Protein AF-A0A843GGE6-F1 (afdb_monomer_lite)

Structure (mmCIF, N/CA/C/O backbone):
data_AF-A0A843GGE6-F1
#
_entry.id   AF-A0A843GGE6-F1
#
loop_
_atom_site.group_PDB
_atom_site.id
_atom_site.type_symbol
_atom_site.label_atom_id
_atom_site.label_alt_id
_atom_site.label_comp_id
_atom_site.label_asym_id
_atom_site.label_entity_id
_atom_site.label_seq_id
_atom_site.pdbx_PDB_ins_code
_atom_site.Cartn_x
_atom_site.Cartn_y
_atom_site.Cartn_z
_atom_site.occupancy
_atom_site.B_iso_or_equiv
_atom_site.auth_seq_id
_atom_site.auth_comp_id
_atom_site.auth_asym_id
_atom_site.auth_atom_id
_atom_site.pdbx_PDB_model_num
ATOM 1 N N . MET A 1 1 ? 14.280 5.641 -28.947 1.00 47.81 1 MET A N 1
ATOM 2 C CA . MET A 1 1 ? 12.808 5.535 -28.823 1.00 47.81 1 MET A CA 1
ATOM 3 C C . MET A 1 1 ? 12.452 4.952 -27.448 1.00 47.81 1 MET A C 1
ATOM 5 O O . MET A 1 1 ? 11.664 4.029 -27.362 1.00 47.81 1 MET A O 1
ATOM 9 N N . PHE A 1 2 ? 13.063 5.492 -26.381 1.00 49.03 2 PHE A N 1
ATOM 10 C CA . PHE A 1 2 ? 13.071 4.935 -25.012 1.00 49.03 2 PHE A CA 1
ATOM 11 C C . PHE A 1 2 ? 12.458 5.897 -23.978 1.00 49.03 2 PHE A C 1
ATOM 13 O O . PHE A 1 2 ? 12.142 5.499 -22.859 1.00 49.03 2 PHE A O 1
ATOM 20 N N . ASP A 1 3 ? 12.319 7.179 -24.330 1.00 58.31 3 ASP A N 1
ATOM 21 C CA . ASP A 1 3 ? 11.992 8.230 -23.362 1.00 58.31 3 ASP A CA 1
ATOM 22 C C . ASP A 1 3 ? 10.577 8.099 -22.794 1.00 58.31 3 ASP A C 1
ATOM 24 O O . ASP A 1 3 ? 10.323 8.563 -21.690 1.00 58.31 3 ASP A O 1
ATOM 28 N N . SER A 1 4 ? 9.668 7.412 -23.492 1.00 60.47 4 SER A N 1
ATOM 29 C CA . SER A 1 4 ? 8.288 7.223 -23.032 1.00 60.47 4 SER A CA 1
ATOM 30 C C . SER A 1 4 ? 8.133 6.195 -21.908 1.00 60.47 4 SER A C 1
ATOM 32 O O . SER A 1 4 ? 7.114 6.216 -21.227 1.00 60.47 4 SER A O 1
ATOM 34 N N . GLN A 1 5 ? 9.104 5.294 -21.717 1.00 79.81 5 GLN A N 1
ATOM 35 C CA . GLN A 1 5 ? 9.066 4.265 -20.666 1.00 79.81 5 GLN A CA 1
ATOM 36 C C . GLN A 1 5 ? 9.961 4.614 -19.471 1.00 79.81 5 GLN A C 1
ATOM 38 O O . GLN A 1 5 ? 9.894 3.953 -18.439 1.00 79.81 5 GLN A O 1
ATOM 43 N N . LYS A 1 6 ? 10.796 5.653 -19.569 1.00 86.38 6 LYS A N 1
ATOM 44 C CA . LYS A 1 6 ? 11.603 6.124 -18.439 1.00 86.38 6 LYS A CA 1
ATOM 45 C C . LYS A 1 6 ? 10.739 6.928 -17.476 1.00 86.38 6 LYS A C 1
ATOM 47 O O . LYS A 1 6 ? 10.035 7.851 -17.876 1.00 86.38 6 LYS A O 1
ATOM 52 N N . LEU A 1 7 ? 10.834 6.603 -16.193 1.00 87.69 7 LEU A N 1
ATOM 53 C CA . LEU A 1 7 ? 10.123 7.288 -15.127 1.00 87.69 7 LEU A CA 1
ATOM 54 C C . LEU A 1 7 ? 11.108 7.670 -14.020 1.00 87.69 7 LEU A C 1
ATOM 56 O O . LEU A 1 7 ? 11.830 6.823 -13.499 1.00 87.69 7 LEU A O 1
ATOM 60 N N . ALA A 1 8 ? 11.124 8.950 -13.647 1.00 88.75 8 ALA A N 1
ATOM 61 C CA . ALA A 1 8 ? 11.887 9.415 -12.492 1.00 88.75 8 ALA A CA 1
ATOM 62 C C . ALA A 1 8 ? 11.359 8.773 -11.197 1.00 88.75 8 ALA A C 1
ATOM 64 O O . ALA A 1 8 ? 10.152 8.546 -11.054 1.00 88.75 8 ALA A O 1
ATOM 65 N N . PHE A 1 9 ? 12.249 8.505 -10.240 1.00 88.56 9 PHE A N 1
ATOM 66 C CA . PHE A 1 9 ? 11.878 7.865 -8.978 1.00 88.56 9 PHE A CA 1
ATOM 67 C C . PHE A 1 9 ? 10.841 8.683 -8.194 1.00 88.56 9 PHE A C 1
ATOM 69 O O . PHE A 1 9 ? 9.881 8.129 -7.663 1.00 88.56 9 PHE A O 1
ATOM 76 N N . GLU A 1 10 ? 10.968 10.008 -8.191 1.00 87.50 10 GLU A N 1
ATOM 77 C CA . GLU A 1 10 ? 10.040 10.928 -7.528 1.00 87.50 10 GLU A CA 1
ATOM 78 C C . GLU A 1 10 ? 8.626 10.794 -8.107 1.00 87.50 10 GLU A C 1
ATOM 80 O O . GLU A 1 10 ? 7.645 10.734 -7.365 1.00 87.50 10 GLU A O 1
ATOM 85 N N . ASN A 1 11 ? 8.520 10.655 -9.432 1.00 85.38 11 ASN A N 1
ATOM 86 C CA . ASN A 1 11 ? 7.241 10.453 -10.108 1.00 85.38 11 ASN A CA 1
ATOM 87 C C . ASN A 1 11 ? 6.627 9.092 -9.758 1.00 85.38 11 ASN A C 1
ATOM 89 O O . ASN A 1 11 ? 5.410 8.988 -9.616 1.00 85.38 11 ASN A O 1
ATOM 93 N N . PHE A 1 12 ? 7.447 8.053 -9.571 1.00 90.62 12 PHE A N 1
ATOM 94 C CA . PHE A 1 12 ? 6.974 6.762 -9.066 1.00 90.62 12 PHE A CA 1
ATOM 95 C C . PHE A 1 12 ? 6.440 6.868 -7.627 1.00 90.62 12 PHE A C 1
ATOM 97 O O . PHE A 1 12 ? 5.390 6.300 -7.311 1.00 90.62 12 PHE A O 1
ATOM 104 N N . VAL A 1 13 ? 7.139 7.592 -6.748 1.00 85.38 13 VAL A N 1
ATOM 105 C CA . VAL A 1 13 ? 6.736 7.751 -5.343 1.00 85.38 13 VAL A CA 1
ATOM 106 C C . VAL A 1 13 ? 5.418 8.515 -5.239 1.00 85.38 13 VAL A C 1
ATOM 108 O O . VAL A 1 13 ? 4.490 8.021 -4.596 1.00 85.38 13 VAL A O 1
ATOM 111 N N . LEU A 1 14 ? 5.327 9.669 -5.905 1.00 81.62 14 LEU A N 1
ATOM 112 C CA . LEU A 1 14 ? 4.182 10.583 -5.841 1.00 81.62 14 LEU A CA 1
ATOM 113 C C . LEU A 1 14 ? 2.977 10.115 -6.673 1.00 81.62 14 LEU A C 1
ATOM 115 O O . LEU A 1 14 ? 1.856 10.575 -6.457 1.00 81.62 14 LEU A O 1
ATOM 119 N N . GLY A 1 15 ? 3.204 9.224 -7.638 1.00 81.50 15 GLY A N 1
ATOM 120 C CA . GLY A 1 15 ? 2.210 8.797 -8.611 1.00 81.50 15 GLY A CA 1
ATOM 121 C C . GLY A 1 15 ? 1.351 7.610 -8.179 1.00 81.50 15 GLY A C 1
ATOM 122 O O . GLY A 1 15 ? 1.706 6.798 -7.318 1.00 81.50 15 GLY A O 1
ATOM 123 N N . TYR A 1 16 ? 0.212 7.484 -8.861 1.00 80.50 16 TYR A N 1
ATOM 124 C CA . TYR A 1 16 ? -0.580 6.261 -8.882 1.00 80.50 16 TYR A CA 1
ATOM 125 C C . TYR A 1 16 ? 0.190 5.152 -9.606 1.00 80.50 16 TYR A C 1
ATOM 127 O O . TYR A 1 16 ? 0.608 5.316 -10.752 1.00 80.50 16 TYR A O 1
ATOM 135 N N . LYS A 1 17 ? 0.378 4.023 -8.920 1.00 89.50 17 LYS A N 1
ATOM 136 C CA . LYS A 1 17 ? 1.169 2.890 -9.402 1.00 89.50 17 LYS A CA 1
ATOM 137 C C . LYS A 1 17 ? 0.258 1.878 -10.088 1.00 89.50 17 LYS A C 1
ATOM 139 O O . LYS A 1 17 ? -0.603 1.265 -9.448 1.00 89.50 17 LYS A O 1
ATOM 144 N N . HIS A 1 18 ? 0.439 1.711 -11.392 1.00 90.50 18 HIS A N 1
ATOM 145 C CA . HIS A 1 18 ? -0.348 0.807 -12.226 1.00 90.50 18 HIS A CA 1
ATOM 146 C C . HIS A 1 18 ? 0.451 0.450 -13.478 1.00 90.50 18 HIS A C 1
ATOM 148 O O . HIS A 1 18 ? 0.677 1.302 -14.331 1.00 90.50 18 HIS A O 1
ATOM 154 N N . GLY A 1 19 ? 0.909 -0.796 -13.554 1.00 93.62 19 GLY A N 1
ATOM 155 C CA . GLY A 1 19 ? 1.863 -1.250 -14.561 1.00 93.62 19 GLY A CA 1
ATOM 156 C C . GLY A 1 19 ? 2.985 -2.087 -13.956 1.00 93.62 19 GLY A C 1
ATOM 157 O O . GLY A 1 19 ? 2.951 -2.466 -12.784 1.00 93.62 19 GLY A O 1
ATOM 158 N N . VAL A 1 20 ? 3.993 -2.378 -14.764 1.00 94.81 20 VAL A N 1
ATOM 159 C CA . VAL A 1 20 ? 5.217 -3.081 -14.392 1.00 94.81 20 VAL A CA 1
ATOM 160 C C . VAL A 1 20 ? 6.350 -2.070 -14.303 1.00 94.81 20 VAL A C 1
ATOM 162 O O . VAL A 1 20 ? 6.579 -1.300 -15.229 1.00 94.81 20 VAL A O 1
ATOM 165 N N . TYR A 1 21 ? 7.068 -2.084 -13.188 1.00 94.75 21 TYR A N 1
ATOM 166 C CA . TYR A 1 21 ? 8.157 -1.161 -12.897 1.00 94.75 21 TYR A CA 1
ATOM 167 C C . TYR A 1 21 ? 9.447 -1.952 -12.739 1.00 94.75 21 TYR A C 1
ATOM 169 O O . TYR A 1 21 ? 9.549 -2.817 -11.869 1.00 94.75 21 TYR A O 1
ATOM 177 N N . VAL A 1 22 ? 10.430 -1.652 -13.576 1.00 94.81 22 VAL A N 1
ATOM 178 C CA . VAL A 1 22 ? 11.781 -2.197 -13.505 1.00 94.81 22 VAL A CA 1
ATOM 179 C C . VAL A 1 22 ? 12.667 -1.158 -12.837 1.00 94.81 22 VAL A C 1
ATOM 181 O O . VAL A 1 22 ? 13.040 -0.158 -13.452 1.00 94.81 22 VAL A O 1
ATOM 184 N N . PHE A 1 23 ? 13.004 -1.387 -11.571 1.00 94.62 23 PHE A N 1
ATOM 185 C CA . PHE A 1 23 ? 13.945 -0.540 -10.858 1.00 94.62 23 PHE A CA 1
ATOM 186 C C . PHE A 1 23 ? 15.367 -0.994 -11.133 1.00 94.62 23 PHE A C 1
ATOM 188 O O . PHE A 1 23 ? 15.710 -2.178 -11.055 1.00 94.62 23 PHE A O 1
ATOM 195 N N . THR A 1 24 ? 16.212 -0.017 -11.417 1.00 92.50 24 THR A N 1
ATOM 196 C CA . THR A 1 24 ? 17.629 -0.207 -11.707 1.00 92.50 24 THR A CA 1
ATOM 197 C C . THR A 1 24 ? 18.450 0.766 -10.889 1.00 92.50 24 THR A C 1
ATOM 199 O O . THR A 1 24 ? 17.961 1.835 -10.537 1.00 92.50 24 THR A O 1
ATOM 202 N N . LYS A 1 25 ? 19.691 0.393 -10.589 1.00 88.56 25 LYS A N 1
ATOM 203 C CA . LYS A 1 25 ? 20.639 1.246 -9.875 1.00 88.56 25 LYS A CA 1
ATOM 204 C C . LYS A 1 25 ? 21.739 1.705 -10.827 1.00 88.56 25 LYS A C 1
ATOM 206 O O . LYS A 1 25 ? 22.137 0.936 -11.702 1.00 88.56 25 LYS A O 1
ATOM 211 N N . ASP A 1 26 ? 22.241 2.917 -10.630 1.00 80.62 26 ASP A N 1
ATOM 212 C CA . ASP A 1 26 ? 23.435 3.384 -11.335 1.00 80.62 26 ASP A CA 1
ATOM 213 C C . ASP A 1 26 ? 24.675 2.525 -10.999 1.00 80.62 26 ASP A C 1
ATOM 215 O O . ASP A 1 26 ? 24.807 1.989 -9.892 1.00 80.62 26 ASP A O 1
ATOM 219 N N . GLY A 1 27 ? 25.558 2.330 -11.980 1.00 78.88 27 GLY A N 1
ATOM 220 C CA . GLY A 1 27 ? 26.759 1.490 -11.869 1.00 78.88 27 GLY A CA 1
ATOM 221 C C . GLY A 1 27 ? 26.505 -0.022 -11.727 1.00 78.88 27 GLY A C 1
ATOM 222 O O . GLY A 1 27 ? 27.435 -0.789 -11.468 1.00 78.88 27 GLY A O 1
ATOM 223 N N . CYS A 1 28 ? 25.261 -0.483 -11.878 1.00 86.38 28 CYS A N 1
ATOM 224 C CA . CYS A 1 28 ? 24.893 -1.897 -11.829 1.00 86.38 28 CYS A CA 1
ATOM 225 C C . CYS A 1 28 ? 24.945 -2.520 -13.231 1.00 86.38 28 CYS A C 1
ATOM 227 O O . CYS A 1 28 ? 24.003 -2.391 -14.012 1.00 86.38 28 CYS A O 1
ATOM 229 N N . ARG A 1 29 ? 26.007 -3.279 -13.530 1.00 87.94 29 ARG A N 1
ATOM 230 C CA . ARG A 1 29 ? 26.165 -3.950 -14.835 1.00 87.94 29 ARG A CA 1
ATOM 231 C C . ARG A 1 29 ? 24.998 -4.882 -15.179 1.00 87.94 29 ARG A C 1
ATOM 233 O O . ARG A 1 29 ? 24.471 -4.818 -16.279 1.00 87.94 29 ARG A O 1
ATOM 240 N N . ALA A 1 30 ? 24.525 -5.669 -14.209 1.00 87.44 30 ALA A N 1
ATOM 241 C CA . ALA A 1 30 ? 23.354 -6.528 -14.399 1.00 87.44 30 ALA A CA 1
ATOM 242 C C . ALA A 1 30 ? 22.085 -5.730 -14.752 1.00 87.44 30 ALA A C 1
ATOM 244 O O . ALA A 1 30 ? 21.220 -6.222 -15.464 1.00 87.44 30 ALA A O 1
ATOM 245 N N . CYS A 1 31 ? 21.967 -4.492 -14.272 1.00 90.25 31 CYS A N 1
ATOM 246 C CA . CYS A 1 31 ? 20.836 -3.621 -14.560 1.00 90.25 31 CYS A CA 1
ATOM 247 C C . CYS A 1 31 ? 20.920 -3.026 -15.973 1.00 90.25 31 CYS A C 1
ATOM 249 O O . CYS A 1 31 ? 19.891 -2.863 -16.626 1.00 90.25 31 CYS A O 1
ATOM 251 N N . GLU A 1 32 ? 22.128 -2.706 -16.444 1.00 88.62 32 GLU A N 1
ATOM 252 C CA . GLU A 1 32 ? 22.371 -2.280 -17.828 1.00 88.62 32 GLU A CA 1
ATOM 253 C C . GLU A 1 32 ? 22.089 -3.406 -18.822 1.00 88.62 32 GLU A C 1
ATOM 255 O O . GLU A 1 32 ? 21.415 -3.180 -19.827 1.00 88.62 32 GLU A O 1
ATOM 260 N N . ASP A 1 33 ? 22.580 -4.611 -18.525 1.00 88.06 33 ASP A N 1
ATOM 261 C CA . ASP A 1 33 ? 22.351 -5.798 -19.348 1.00 88.06 33 ASP A CA 1
ATOM 262 C C . ASP A 1 33 ? 20.851 -6.115 -19.401 1.00 88.06 33 ASP A C 1
ATOM 264 O O . ASP A 1 33 ? 20.291 -6.246 -20.489 1.00 88.06 33 ASP A O 1
ATOM 268 N N . TYR A 1 34 ? 20.170 -6.084 -18.249 1.00 89.31 34 TYR A N 1
ATOM 269 C CA . TYR A 1 34 ? 18.727 -6.296 -18.192 1.00 89.31 34 TYR A CA 1
ATOM 270 C C . TYR A 1 34 ? 17.959 -5.291 -19.050 1.00 89.31 34 TYR A C 1
ATOM 272 O O . TYR A 1 34 ? 17.146 -5.696 -19.870 1.00 89.31 34 TYR A O 1
ATOM 280 N N . LYS A 1 35 ? 18.240 -3.983 -18.919 1.00 86.38 35 LYS A N 1
ATOM 281 C CA . LYS A 1 35 ? 17.583 -2.933 -19.721 1.00 86.38 35 LYS A CA 1
ATOM 282 C C . LYS A 1 35 ? 17.692 -3.196 -21.223 1.00 86.38 35 LYS A C 1
ATOM 284 O O . LYS A 1 35 ? 16.705 -3.009 -21.926 1.00 86.38 35 LYS A O 1
ATOM 289 N N . LYS A 1 36 ? 18.864 -3.627 -21.701 1.00 85.81 36 LYS A N 1
ATOM 290 C CA . LYS A 1 36 ? 19.093 -3.952 -23.119 1.00 85.81 36 LYS A CA 1
ATOM 291 C C . LYS A 1 36 ? 18.305 -5.181 -23.558 1.00 85.81 36 LYS A C 1
ATOM 293 O O . LYS A 1 36 ? 17.736 -5.181 -24.644 1.00 85.81 36 LYS A O 1
ATOM 298 N N . GLU A 1 37 ? 18.248 -6.214 -22.720 1.00 85.50 37 GLU A N 1
ATOM 299 C CA . GLU A 1 37 ? 17.517 -7.450 -23.027 1.00 85.50 37 GLU A CA 1
ATOM 300 C C . GLU A 1 37 ? 16.018 -7.220 -23.229 1.00 85.50 37 GLU A C 1
ATOM 302 O O . GLU A 1 37 ? 15.379 -7.975 -23.958 1.00 85.50 37 GLU A O 1
ATOM 307 N N . ILE A 1 38 ? 15.457 -6.187 -22.599 1.00 85.38 38 ILE A N 1
ATOM 308 C CA . ILE A 1 38 ? 14.005 -5.968 -22.536 1.00 85.38 38 ILE A CA 1
ATOM 309 C C . ILE A 1 38 ? 13.581 -4.669 -23.235 1.00 85.38 38 ILE A C 1
ATOM 311 O O . ILE A 1 38 ? 12.402 -4.323 -23.245 1.00 85.38 38 ILE A O 1
ATOM 315 N N . GLU A 1 39 ? 14.534 -3.974 -23.863 1.00 79.00 39 GLU A N 1
ATOM 316 C CA . GLU A 1 39 ? 14.346 -2.729 -24.622 1.00 79.00 39 GLU A CA 1
ATOM 317 C C . GLU A 1 39 ? 13.326 -2.877 -25.759 1.00 79.00 39 GLU A C 1
ATOM 319 O O . GLU A 1 39 ? 12.610 -1.936 -26.094 1.00 79.00 39 GLU A O 1
ATOM 324 N N . TRP A 1 40 ? 13.230 -4.067 -26.351 1.00 80.44 40 TRP A N 1
ATOM 325 C CA . TRP A 1 40 ? 12.304 -4.345 -27.450 1.00 80.44 40 TRP A CA 1
ATOM 326 C C . TRP A 1 40 ? 10.835 -4.433 -27.002 1.00 80.44 40 TRP A C 1
ATOM 328 O O . TRP A 1 40 ? 9.936 -4.405 -27.848 1.00 80.44 40 TRP A O 1
ATOM 338 N N . ILE A 1 41 ? 10.564 -4.523 -25.694 1.00 83.31 41 ILE A N 1
ATOM 339 C CA . ILE A 1 41 ? 9.209 -4.619 -25.147 1.00 83.31 41 ILE A CA 1
ATOM 340 C C . ILE A 1 41 ? 8.592 -3.218 -25.077 1.00 83.31 41 ILE A C 1
ATOM 342 O O . ILE A 1 41 ? 8.604 -2.536 -24.049 1.00 83.31 41 ILE A O 1
ATOM 346 N N . ASN A 1 42 ? 8.001 -2.789 -26.190 1.00 80.62 42 ASN A N 1
ATOM 347 C CA . ASN A 1 42 ? 7.269 -1.531 -26.254 1.00 80.62 42 ASN A CA 1
ATOM 348 C C . ASN A 1 42 ? 5.861 -1.695 -25.656 1.00 80.62 42 ASN A C 1
ATOM 350 O O . ASN A 1 42 ? 4.942 -2.176 -26.320 1.00 80.62 42 ASN A O 1
ATOM 354 N N . ASN A 1 43 ? 5.694 -1.305 -24.391 1.00 87.25 43 ASN A N 1
ATOM 355 C CA . ASN A 1 43 ? 4.412 -1.340 -23.695 1.00 87.25 43 ASN A CA 1
ATOM 356 C C . ASN A 1 43 ? 4.228 -0.081 -22.834 1.00 87.25 43 ASN A C 1
ATOM 358 O O . ASN A 1 43 ? 5.107 0.281 -22.052 1.00 87.25 43 ASN A O 1
ATOM 362 N N . SER A 1 44 ? 3.061 0.558 -22.951 1.00 87.81 44 SER A N 1
ATOM 363 C CA . SER A 1 44 ? 2.701 1.792 -22.236 1.00 87.81 44 SER A CA 1
ATOM 364 C C . SER A 1 44 ? 2.607 1.661 -20.712 1.00 87.81 44 SER A C 1
ATOM 366 O O . SER A 1 44 ? 2.534 2.678 -20.027 1.00 87.81 44 SER A O 1
ATOM 368 N N . TYR A 1 45 ? 2.605 0.431 -20.202 1.00 90.88 45 TYR A N 1
ATOM 369 C CA . TYR A 1 45 ? 2.544 0.074 -18.789 1.00 90.88 45 TYR A CA 1
ATOM 370 C C . TYR A 1 45 ? 3.831 -0.578 -18.284 1.00 90.88 45 TYR A C 1
ATOM 372 O O . TYR A 1 45 ? 3.854 -1.046 -17.151 1.00 90.88 45 TYR A O 1
ATOM 380 N N . LEU A 1 46 ? 4.894 -0.626 -19.092 1.00 91.75 46 LEU A N 1
ATOM 381 C CA . LEU A 1 46 ? 6.225 -1.034 -18.649 1.00 91.75 46 LEU A CA 1
ATOM 382 C C . LEU A 1 46 ? 7.091 0.214 -18.452 1.00 91.75 46 LEU A C 1
ATOM 384 O O . LEU A 1 46 ? 7.336 0.954 -19.403 1.00 91.75 46 LEU A O 1
ATOM 388 N N . TYR A 1 47 ? 7.558 0.424 -17.224 1.00 91.75 47 TYR A N 1
ATOM 389 C CA . TYR A 1 47 ? 8.339 1.589 -16.824 1.00 91.75 47 TYR A CA 1
ATOM 390 C C . TYR A 1 47 ? 9.720 1.190 -16.311 1.00 91.75 47 TYR A C 1
ATOM 392 O O . TYR A 1 47 ? 9.852 0.267 -15.509 1.00 91.75 47 TYR A O 1
ATOM 400 N N . PHE A 1 48 ? 10.742 1.947 -16.695 1.00 91.50 48 PHE A N 1
ATOM 401 C CA . PHE A 1 48 ? 12.084 1.871 -16.129 1.00 91.50 48 PHE A CA 1
ATOM 402 C C . PHE A 1 48 ? 12.272 3.001 -15.131 1.00 91.50 48 PHE A C 1
ATOM 404 O O . PHE A 1 48 ? 12.181 4.173 -15.495 1.00 91.50 48 PHE A O 1
ATOM 411 N N . VAL A 1 49 ? 12.562 2.640 -13.886 1.00 92.81 49 VAL A N 1
ATOM 412 C CA . VAL A 1 49 ? 12.809 3.593 -12.807 1.00 92.81 49 VAL A CA 1
ATOM 413 C C . VAL A 1 49 ? 14.274 3.500 -12.402 1.00 92.81 49 VAL A C 1
ATOM 415 O O . VAL A 1 49 ? 14.765 2.442 -12.003 1.00 92.81 49 VAL A O 1
ATOM 418 N N . GLU A 1 50 ? 14.999 4.604 -12.527 1.00 90.75 50 GLU A N 1
ATOM 419 C CA . GLU A 1 50 ? 16.388 4.690 -12.077 1.00 90.75 50 GLU A CA 1
ATOM 420 C C . GLU A 1 50 ? 16.439 5.175 -10.629 1.00 90.75 50 GLU A C 1
ATOM 422 O O . GLU A 1 50 ? 15.888 6.218 -10.287 1.00 90.75 50 GLU A O 1
ATOM 427 N N . VAL A 1 51 ? 17.092 4.383 -9.782 1.00 90.62 51 VAL A N 1
ATOM 428 C CA . VAL A 1 51 ? 17.376 4.683 -8.381 1.00 90.62 51 VAL A CA 1
ATOM 429 C C . VAL A 1 51 ? 18.827 5.134 -8.308 1.00 90.62 51 VAL A C 1
ATOM 431 O O . VAL A 1 51 ? 19.752 4.327 -8.431 1.00 90.62 51 VAL A O 1
ATOM 434 N N . LEU A 1 52 ? 19.012 6.441 -8.163 1.00 88.69 52 LEU A N 1
ATOM 435 C CA . LEU A 1 52 ? 20.315 7.101 -8.230 1.00 88.69 52 LEU A CA 1
ATOM 436 C C . LEU A 1 52 ? 20.882 7.361 -6.835 1.00 88.69 52 LEU A C 1
ATOM 438 O O . LEU A 1 52 ? 22.083 7.217 -6.613 1.00 88.69 52 LEU A O 1
ATOM 442 N N . LEU A 1 53 ? 20.014 7.730 -5.891 1.00 89.62 53 LEU A N 1
ATOM 443 C CA . LEU A 1 53 ? 20.406 8.128 -4.543 1.00 89.62 53 LEU A CA 1
ATOM 444 C C . LEU A 1 53 ? 20.218 6.989 -3.540 1.00 89.62 53 LEU A C 1
ATOM 446 O O . LEU A 1 53 ? 19.324 6.149 -3.658 1.00 89.62 53 LEU A O 1
ATOM 450 N N . GLU A 1 54 ? 21.045 7.004 -2.500 1.00 86.69 54 GLU A N 1
ATOM 451 C CA . GLU A 1 54 ? 20.962 6.053 -1.392 1.00 86.69 54 GLU A CA 1
ATOM 452 C C . GLU A 1 54 ? 19.630 6.187 -0.627 1.00 86.69 54 GLU A C 1
ATOM 454 O O . GLU A 1 54 ? 18.978 5.191 -0.335 1.00 86.69 54 GLU A O 1
ATOM 459 N N . GLU A 1 55 ? 19.147 7.414 -0.431 1.00 87.69 55 GLU A N 1
ATOM 460 C CA . GLU A 1 55 ? 17.847 7.712 0.194 1.00 87.69 55 GLU A CA 1
ATOM 461 C C . GLU A 1 55 ? 16.672 7.121 -0.606 1.00 87.69 55 GLU A C 1
ATOM 463 O O . GLU A 1 55 ? 15.740 6.549 -0.042 1.00 87.69 55 GLU A O 1
ATOM 468 N N . GLN A 1 56 ? 16.727 7.187 -1.942 1.00 89.12 56 GLN A N 1
ATOM 469 C CA . GLN A 1 56 ? 15.716 6.570 -2.809 1.00 89.12 56 GLN A CA 1
ATOM 470 C C . GLN A 1 56 ? 15.711 5.044 -2.645 1.00 89.12 56 GLN A C 1
ATOM 472 O O . GLN A 1 56 ? 14.653 4.415 -2.683 1.00 89.12 56 GLN A O 1
ATOM 477 N N . ARG A 1 57 ? 16.883 4.436 -2.420 1.00 86.44 57 ARG A N 1
ATOM 478 C CA . ARG A 1 57 ? 17.012 2.999 -2.159 1.00 86.44 57 ARG A CA 1
ATOM 479 C C . ARG A 1 57 ? 16.364 2.603 -0.837 1.00 86.44 57 ARG A C 1
ATOM 481 O O . ARG A 1 57 ? 15.686 1.580 -0.794 1.00 86.44 57 ARG A O 1
ATOM 488 N N . GLU A 1 58 ? 16.554 3.397 0.212 1.00 80.50 58 GLU A N 1
ATOM 489 C CA . GLU A 1 58 ? 15.907 3.184 1.512 1.00 80.50 58 GLU A CA 1
ATOM 490 C C . GLU A 1 58 ? 14.387 3.341 1.428 1.00 80.50 58 GLU A C 1
ATOM 492 O O . GLU A 1 58 ? 13.638 2.542 1.987 1.00 80.50 58 GLU A O 1
ATOM 497 N N . VAL A 1 59 ? 13.903 4.341 0.690 1.00 84.62 59 VAL 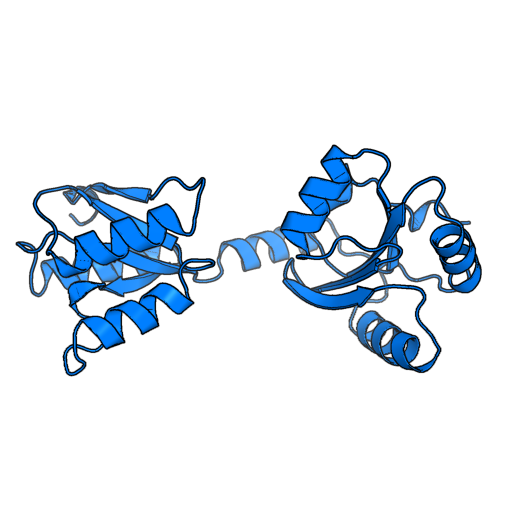A N 1
ATOM 498 C CA . VAL A 1 59 ? 12.464 4.506 0.447 1.00 84.62 59 VAL A CA 1
ATOM 499 C C . VAL A 1 59 ? 11.916 3.314 -0.331 1.00 84.62 59 VAL A C 1
ATOM 501 O O . VAL A 1 59 ? 10.894 2.744 0.048 1.00 84.62 59 VAL A O 1
ATOM 504 N N . LEU A 1 60 ? 12.600 2.897 -1.399 1.00 86.44 60 LEU A N 1
ATOM 505 C CA . LEU A 1 60 ? 12.174 1.755 -2.197 1.00 86.44 60 LEU A CA 1
ATOM 506 C C . LEU A 1 60 ? 12.133 0.478 -1.355 1.00 86.44 60 LEU A C 1
ATOM 508 O O . LEU A 1 60 ? 11.136 -0.237 -1.420 1.00 86.44 60 LEU A O 1
ATOM 512 N N . SER A 1 61 ? 13.159 0.214 -0.540 1.00 81.19 61 SER A N 1
ATOM 513 C CA . SER A 1 61 ? 13.206 -0.980 0.307 1.00 81.19 61 SER A CA 1
ATOM 514 C C . SER A 1 61 ? 12.077 -1.009 1.332 1.00 81.19 61 SER A C 1
ATOM 516 O O . SER A 1 61 ? 11.528 -2.079 1.563 1.00 81.19 61 SER A O 1
ATOM 518 N N . LYS A 1 62 ? 11.649 0.141 1.867 1.00 76.75 62 LYS A N 1
ATOM 519 C CA . LYS A 1 62 ? 10.451 0.231 2.719 1.00 76.75 62 LYS A CA 1
ATOM 520 C C . LYS A 1 62 ? 9.152 -0.057 1.956 1.00 76.75 62 LYS A C 1
ATOM 522 O O . LYS A 1 62 ? 8.228 -0.620 2.530 1.00 76.75 62 LYS A O 1
ATOM 527 N N . ILE A 1 63 ? 9.066 0.308 0.673 1.00 83.31 63 ILE A N 1
ATOM 528 C CA . ILE A 1 63 ? 7.862 0.093 -0.153 1.00 83.31 63 ILE A CA 1
ATOM 529 C C . ILE A 1 63 ? 7.721 -1.374 -0.582 1.00 83.31 63 ILE A C 1
ATOM 531 O O . ILE A 1 63 ? 6.615 -1.909 -0.576 1.00 83.31 63 ILE A O 1
ATOM 535 N N . ILE A 1 64 ? 8.816 -2.013 -1.008 1.00 85.69 64 ILE A N 1
ATOM 536 C CA . ILE A 1 64 ? 8.779 -3.352 -1.626 1.00 85.69 64 ILE A CA 1
ATOM 537 C C . ILE A 1 64 ? 9.398 -4.451 -0.754 1.00 85.69 64 ILE A C 1
ATOM 539 O O . ILE A 1 64 ? 9.422 -5.605 -1.173 1.00 85.69 64 ILE A O 1
ATOM 543 N N . ASP A 1 65 ? 9.928 -4.104 0.421 1.00 80.94 65 ASP A N 1
ATOM 544 C CA . ASP A 1 65 ? 10.621 -5.008 1.350 1.00 80.94 65 ASP A CA 1
ATOM 545 C C . ASP A 1 65 ? 11.811 -5.757 0.709 1.00 80.94 65 ASP A C 1
ATOM 547 O O . ASP A 1 65 ? 12.139 -6.893 1.040 1.00 80.94 65 ASP A O 1
ATOM 551 N N . ARG A 1 66 ? 12.472 -5.162 -0.291 1.00 79.75 66 ARG A N 1
ATOM 552 C CA . ARG A 1 66 ? 13.590 -5.782 -1.026 1.00 79.75 66 ARG A CA 1
ATOM 553 C C . ARG A 1 66 ? 14.655 -4.750 -1.384 1.00 79.75 66 ARG A C 1
ATOM 555 O O . ARG A 1 66 ? 14.349 -3.585 -1.607 1.00 79.75 66 ARG A O 1
ATOM 562 N N . THR A 1 67 ? 15.910 -5.193 -1.472 1.00 78.88 67 THR A N 1
ATOM 563 C CA . THR A 1 67 ? 17.084 -4.309 -1.643 1.00 78.88 67 THR A CA 1
ATOM 564 C C . THR A 1 67 ? 17.960 -4.629 -2.858 1.00 78.88 67 THR A C 1
ATOM 566 O O . THR A 1 67 ? 18.838 -3.839 -3.203 1.00 78.88 67 THR A O 1
ATOM 569 N N . ALA A 1 68 ? 17.750 -5.776 -3.512 1.00 85.62 68 ALA A N 1
ATOM 570 C CA . ALA A 1 68 ? 18.549 -6.209 -4.659 1.00 85.62 68 ALA A CA 1
ATOM 571 C C . ALA A 1 68 ? 18.047 -5.604 -5.979 1.00 85.62 68 ALA A C 1
ATOM 573 O O . ALA A 1 68 ? 16.840 -5.518 -6.194 1.00 85.62 68 ALA A O 1
ATOM 574 N N . PHE A 1 69 ? 18.981 -5.253 -6.870 1.00 89.75 69 PHE A N 1
ATOM 575 C CA . PHE A 1 69 ? 18.716 -4.733 -8.216 1.00 89.75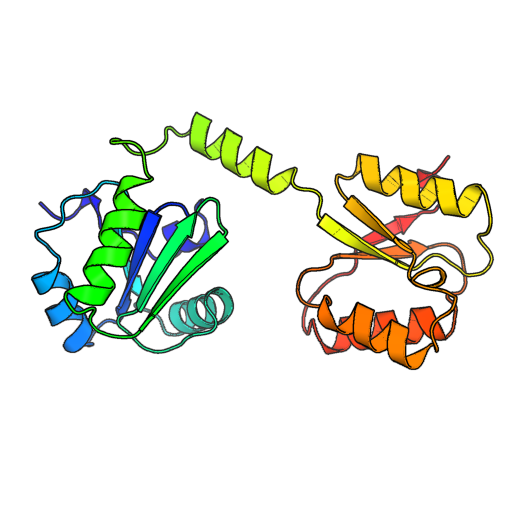 69 PHE A CA 1
ATOM 576 C C . PHE A 1 69 ? 19.332 -5.645 -9.299 1.00 89.75 69 PHE A C 1
ATOM 578 O O . PHE A 1 69 ? 20.361 -6.267 -9.030 1.00 89.75 69 PHE A O 1
ATOM 585 N N . PRO A 1 70 ? 18.770 -5.686 -10.525 1.00 93.38 70 PRO A N 1
ATOM 586 C CA . PRO A 1 70 ? 17.497 -5.073 -10.908 1.00 93.38 70 PRO A CA 1
ATOM 587 C C . PRO A 1 70 ? 16.316 -5.747 -10.198 1.00 93.38 70 PRO A C 1
ATOM 589 O O . PRO A 1 70 ? 16.424 -6.873 -9.718 1.00 93.38 70 PRO A O 1
ATOM 592 N N . ILE A 1 71 ? 15.197 -5.038 -10.085 1.00 93.88 71 ILE A N 1
ATOM 593 C CA . ILE A 1 71 ? 13.977 -5.569 -9.472 1.00 93.88 71 ILE A CA 1
ATOM 594 C C . ILE A 1 71 ? 12.767 -5.163 -10.300 1.00 93.88 71 ILE A C 1
ATOM 596 O O . ILE A 1 71 ? 12.590 -3.994 -10.631 1.00 93.88 71 ILE A O 1
ATOM 600 N N . THR A 1 72 ? 11.946 -6.146 -10.650 1.00 95.00 72 THR A N 1
ATOM 601 C CA . THR A 1 72 ? 10.727 -5.964 -11.439 1.00 95.00 72 THR A CA 1
ATOM 602 C C . THR A 1 72 ? 9.523 -6.114 -10.523 1.00 95.00 72 THR A C 1
ATOM 604 O O . THR A 1 72 ? 9.389 -7.120 -9.824 1.00 95.00 72 THR A O 1
ATOM 607 N N . VAL A 1 73 ? 8.644 -5.117 -10.508 1.00 95.31 73 VAL A N 1
ATOM 608 C CA . VAL A 1 73 ? 7.483 -5.067 -9.615 1.00 95.31 73 VAL A CA 1
ATOM 609 C C . VAL A 1 73 ? 6.226 -4.788 -10.423 1.00 95.31 73 VAL A C 1
ATOM 611 O O . VAL A 1 73 ? 6.145 -3.785 -11.129 1.00 95.31 73 VAL A O 1
ATOM 614 N N . GLY A 1 74 ? 5.232 -5.663 -10.306 1.00 95.06 74 GLY A N 1
ATOM 615 C CA . GLY A 1 74 ? 3.914 -5.464 -10.899 1.00 95.06 74 GLY A CA 1
ATOM 616 C C . GLY A 1 74 ? 2.979 -4.771 -9.919 1.00 95.06 74 GLY A C 1
ATOM 617 O O . GLY A 1 74 ? 2.718 -5.302 -8.839 1.00 95.06 74 GLY A O 1
ATOM 618 N N . TYR A 1 75 ? 2.443 -3.617 -10.302 1.00 93.94 75 TYR A N 1
ATOM 619 C CA . TYR A 1 75 ? 1.423 -2.891 -9.555 1.00 93.94 75 TYR A CA 1
ATOM 620 C C . TYR A 1 75 ? 0.083 -2.908 -10.283 1.00 93.94 75 TYR A C 1
ATOM 622 O O . TYR A 1 75 ? -0.003 -2.631 -11.478 1.00 93.94 75 TYR A O 1
ATOM 630 N N . LEU A 1 76 ? -0.984 -3.143 -9.523 1.00 91.06 76 LEU A N 1
ATOM 631 C CA . LEU A 1 76 ? -2.357 -2.920 -9.957 1.00 91.06 76 LEU A CA 1
ATOM 632 C C . LEU A 1 76 ? -3.071 -2.096 -8.888 1.00 91.06 76 LEU A C 1
ATOM 634 O O . LEU A 1 76 ? -3.326 -2.580 -7.787 1.00 91.06 76 LEU A O 1
ATOM 638 N N . ASP A 1 77 ? -3.389 -0.851 -9.226 1.00 87.56 77 ASP A N 1
ATOM 639 C CA . ASP A 1 77 ? -4.100 0.090 -8.358 1.00 87.56 77 ASP A CA 1
ATOM 640 C C . ASP A 1 77 ? -3.390 0.341 -7.013 1.00 87.56 77 ASP A C 1
ATOM 642 O O . ASP A 1 77 ? -3.982 0.165 -5.949 1.00 87.56 77 ASP A O 1
ATOM 646 N N . ASN A 1 78 ? -2.111 0.730 -7.053 1.00 86.19 78 ASN A N 1
ATOM 647 C CA . ASN A 1 78 ? -1.222 0.896 -5.890 1.00 86.19 78 ASN A CA 1
ATOM 648 C C . ASN A 1 78 ? -0.928 -0.379 -5.084 1.00 86.19 78 ASN A C 1
ATOM 650 O O . ASN A 1 78 ? -0.177 -0.319 -4.115 1.00 86.19 78 ASN A O 1
ATOM 654 N N . GLN A 1 79 ? -1.452 -1.538 -5.487 1.00 87.31 79 GLN A N 1
ATOM 655 C CA . GLN A 1 79 ? -1.156 -2.807 -4.831 1.00 87.31 79 GLN A CA 1
ATOM 656 C C . GLN A 1 79 ? -0.091 -3.580 -5.590 1.00 87.31 79 GLN A C 1
ATOM 658 O O . GLN A 1 79 ? -0.232 -3.822 -6.791 1.00 87.31 79 GLN A O 1
ATOM 663 N N . ILE A 1 80 ? 0.924 -4.038 -4.863 1.00 90.56 80 ILE A N 1
ATOM 664 C CA . ILE A 1 80 ? 1.913 -4.980 -5.378 1.00 90.56 80 ILE A CA 1
ATOM 665 C C . ILE A 1 80 ? 1.207 -6.307 -5.679 1.00 90.56 80 ILE A C 1
ATOM 667 O O . ILE A 1 80 ? 0.511 -6.865 -4.830 1.00 90.56 80 ILE A O 1
ATOM 671 N N . LYS A 1 81 ? 1.368 -6.802 -6.906 1.00 94.12 81 LYS A N 1
ATOM 672 C CA . LYS A 1 81 ? 0.879 -8.116 -7.350 1.00 94.12 81 LYS A CA 1
ATOM 673 C C . LYS A 1 81 ? 1.996 -9.141 -7.418 1.00 94.12 81 LYS A C 1
ATOM 675 O O . LYS A 1 81 ? 1.771 -10.297 -7.079 1.00 94.12 81 LYS A O 1
ATOM 680 N N . PHE A 1 82 ? 3.197 -8.708 -7.781 1.00 93.12 82 PHE A N 1
ATOM 681 C CA . PHE A 1 82 ? 4.392 -9.532 -7.706 1.00 93.12 82 PHE A CA 1
ATOM 682 C C . PHE A 1 82 ? 5.645 -8.671 -7.577 1.00 93.12 82 PHE A C 1
ATOM 684 O O . PHE A 1 82 ? 5.667 -7.504 -7.970 1.00 93.12 82 PHE A O 1
ATOM 691 N N . ILE A 1 83 ? 6.701 -9.299 -7.067 1.00 92.69 83 ILE A N 1
ATOM 692 C CA . ILE A 1 83 ? 8.066 -8.780 -7.036 1.00 92.69 83 ILE A CA 1
ATOM 693 C C . ILE A 1 83 ? 8.976 -9.882 -7.579 1.00 92.69 83 ILE A C 1
ATOM 695 O O . ILE A 1 83 ? 8.836 -11.049 -7.199 1.00 92.69 83 ILE A O 1
ATOM 699 N N . ARG A 1 84 ? 9.910 -9.528 -8.458 1.00 92.88 84 ARG A N 1
ATOM 700 C CA . ARG A 1 84 ? 10.960 -10.422 -8.950 1.00 92.88 84 ARG A CA 1
ATOM 701 C C . ARG A 1 84 ? 12.311 -9.728 -8.878 1.00 92.88 84 ARG A C 1
ATOM 703 O O . ARG A 1 84 ? 12.458 -8.606 -9.355 1.00 92.88 84 ARG A O 1
ATOM 710 N N . GLN A 1 85 ? 13.277 -10.392 -8.257 1.00 90.12 85 GLN A N 1
ATOM 711 C CA . GLN A 1 85 ? 14.639 -9.893 -8.098 1.00 90.12 85 GLN A CA 1
ATOM 712 C C . GLN A 1 85 ? 15.551 -10.477 -9.170 1.00 90.12 85 GLN A C 1
ATOM 714 O O . GLN A 1 85 ? 15.444 -11.656 -9.496 1.00 90.12 85 GLN A O 1
ATOM 719 N N . GLY A 1 86 ? 16.491 -9.665 -9.641 1.00 89.44 86 GLY A N 1
ATOM 720 C CA . GLY A 1 86 ? 17.449 -10.046 -10.665 1.00 89.44 86 GLY A CA 1
ATOM 721 C C . GLY A 1 86 ? 16.900 -9.915 -12.084 1.00 89.44 86 GLY A C 1
ATOM 722 O O . GLY A 1 86 ? 15.823 -9.364 -12.323 1.00 89.44 86 GLY A O 1
ATOM 723 N N . ILE A 1 87 ? 17.708 -10.397 -13.026 1.00 89.38 87 ILE A N 1
ATOM 724 C CA . ILE A 1 87 ? 17.351 -10.509 -14.440 1.00 89.38 87 ILE A CA 1
ATOM 725 C C . ILE A 1 87 ? 16.291 -11.601 -14.577 1.00 89.38 87 ILE A C 1
ATOM 727 O O . ILE A 1 87 ? 16.464 -12.704 -14.055 1.00 89.38 87 ILE A O 1
ATOM 731 N N . LEU A 1 88 ? 15.197 -11.283 -15.264 1.00 89.19 88 LEU A N 1
ATOM 732 C CA . LEU A 1 88 ? 14.133 -12.244 -15.532 1.00 89.19 88 LEU A CA 1
ATOM 733 C C . LEU A 1 88 ? 14.470 -13.084 -16.756 1.00 89.19 88 LEU A C 1
ATOM 735 O O . LEU A 1 88 ? 14.821 -12.551 -17.806 1.00 89.19 88 LEU A O 1
ATOM 739 N N . PHE A 1 89 ? 14.297 -14.395 -16.624 1.00 83.06 89 PHE A N 1
ATOM 740 C CA . PHE A 1 89 ? 14.436 -15.345 -17.724 1.00 83.06 89 PHE A CA 1
ATOM 741 C C . PHE A 1 89 ? 13.066 -15.643 -18.353 1.00 83.06 89 PHE A C 1
ATOM 743 O O . PHE A 1 89 ? 12.031 -15.233 -17.830 1.00 83.06 89 PHE A O 1
ATOM 750 N N . GLU A 1 90 ? 13.035 -16.378 -19.469 1.00 77.31 90 GLU A N 1
ATOM 751 C CA . GLU A 1 90 ? 11.827 -16.598 -20.292 1.00 77.31 90 GLU A CA 1
ATOM 752 C C . GLU A 1 90 ? 10.557 -16.961 -19.499 1.00 77.31 90 GLU A C 1
ATOM 754 O O . GLU A 1 90 ? 9.472 -16.458 -19.788 1.00 77.31 90 GLU A O 1
ATOM 759 N N . LYS A 1 91 ? 10.678 -17.813 -18.473 1.00 76.19 91 LYS A N 1
ATOM 760 C CA . LYS A 1 91 ? 9.534 -18.234 -17.647 1.00 76.19 91 LYS A CA 1
ATOM 761 C C . LYS A 1 91 ? 8.957 -17.100 -16.802 1.00 76.19 91 LYS A C 1
ATOM 763 O O . LYS A 1 91 ? 7.739 -17.003 -16.685 1.00 76.19 91 LYS A O 1
ATOM 768 N N . ASP A 1 92 ? 9.811 -16.252 -16.239 1.00 81.62 92 ASP A N 1
ATOM 769 C CA . ASP A 1 92 ? 9.387 -15.088 -15.459 1.00 81.62 92 ASP A CA 1
ATOM 770 C C . ASP A 1 92 ? 8.815 -14.001 -16.378 1.00 81.62 92 ASP A C 1
ATOM 772 O O . ASP A 1 92 ? 7.835 -13.339 -16.037 1.00 81.62 92 ASP A O 1
ATOM 776 N N . TRP A 1 93 ? 9.356 -13.880 -17.594 1.00 86.69 93 TRP A N 1
ATOM 777 C CA . TRP A 1 93 ? 8.810 -12.992 -18.618 1.00 86.69 93 TRP A CA 1
ATOM 778 C C . TRP A 1 93 ? 7.411 -13.388 -19.072 1.00 86.69 93 TRP A C 1
ATOM 780 O O . TRP A 1 93 ? 6.586 -12.507 -19.294 1.00 86.69 93 TRP A O 1
ATOM 790 N N . ALA A 1 94 ? 7.095 -14.681 -19.155 1.00 87.00 94 ALA A N 1
ATOM 791 C CA . ALA A 1 94 ? 5.744 -15.125 -19.498 1.00 87.00 94 ALA A CA 1
ATOM 792 C C . ALA A 1 94 ? 4.690 -14.623 -18.489 1.00 87.00 94 ALA A C 1
ATOM 794 O O . ALA A 1 94 ? 3.597 -14.214 -18.883 1.00 87.00 94 ALA A O 1
ATOM 795 N N . GLU A 1 95 ? 5.021 -14.604 -17.194 1.00 89.12 95 GLU A N 1
ATOM 796 C CA . GLU A 1 95 ? 4.156 -14.038 -16.152 1.00 89.12 95 GLU A CA 1
ATOM 797 C C . GLU A 1 95 ? 4.009 -12.521 -16.304 1.00 89.12 95 GLU A C 1
ATOM 799 O O . GLU A 1 95 ? 2.893 -12.002 -16.248 1.00 89.12 95 GLU A O 1
ATOM 804 N N . VAL A 1 96 ? 5.117 -11.814 -16.550 1.00 91.31 96 VAL A N 1
ATOM 805 C CA . VAL A 1 96 ? 5.112 -10.360 -16.761 1.00 91.31 96 VAL A CA 1
ATOM 806 C C . VAL A 1 96 ? 4.304 -9.982 -18.003 1.00 91.31 96 VAL A C 1
ATOM 808 O O . VAL A 1 96 ? 3.490 -9.066 -17.933 1.00 91.31 96 VAL A O 1
ATOM 811 N N . HIS A 1 97 ? 4.460 -10.700 -19.117 1.00 90.31 97 HIS A N 1
ATOM 812 C CA . HIS A 1 97 ? 3.683 -10.478 -20.338 1.00 90.31 97 HIS A CA 1
ATOM 813 C C . HIS A 1 97 ? 2.193 -10.703 -20.106 1.00 90.31 97 HIS A C 1
ATOM 815 O O . HIS A 1 97 ? 1.392 -9.824 -20.414 1.00 90.31 97 HIS A O 1
ATOM 821 N N . LYS A 1 98 ? 1.821 -11.821 -19.474 1.00 91.19 98 LYS A N 1
ATOM 822 C CA . LYS A 1 98 ? 0.425 -12.096 -19.123 1.00 91.19 98 LYS A CA 1
ATOM 823 C C . LYS A 1 98 ? -0.160 -11.022 -18.206 1.00 91.19 98 LYS A C 1
ATOM 825 O O . LYS A 1 98 ? -1.336 -10.688 -18.310 1.00 91.19 98 LYS A O 1
ATOM 830 N N . PHE A 1 99 ? 0.643 -10.470 -17.299 1.00 93.69 99 PHE A N 1
ATOM 831 C CA . PHE A 1 99 ? 0.218 -9.348 -16.471 1.00 93.69 99 PHE A CA 1
ATOM 832 C C . PHE A 1 99 ? 0.060 -8.063 -17.292 1.00 93.69 99 PHE A C 1
ATOM 834 O O . PHE A 1 99 ? -0.930 -7.354 -17.124 1.00 93.69 99 PHE A O 1
ATOM 841 N N . LEU A 1 100 ? 0.979 -7.784 -18.219 1.00 91.50 100 LEU A N 1
ATOM 842 C CA . LEU A 1 100 ? 0.901 -6.629 -19.112 1.00 91.50 100 LEU A CA 1
ATOM 843 C C . LEU A 1 100 ? -0.327 -6.669 -20.037 1.00 91.50 100 LEU A C 1
ATOM 845 O O . LEU A 1 100 ? -0.899 -5.622 -20.325 1.00 91.50 100 LEU A O 1
ATOM 849 N N . GLU A 1 101 ? -0.772 -7.860 -20.444 1.00 90.75 101 GLU A N 1
ATOM 850 C CA . GLU A 1 101 ? -2.006 -8.074 -21.220 1.00 90.75 101 GLU A CA 1
ATOM 851 C C . GLU A 1 101 ? -3.287 -7.695 -20.458 1.00 90.75 101 GLU A C 1
ATOM 853 O O . GLU A 1 101 ? -4.339 -7.517 -21.070 1.00 90.75 101 GLU A O 1
ATOM 858 N N . THR A 1 102 ? -3.226 -7.553 -19.128 1.00 90.56 102 THR A N 1
ATOM 859 C CA . THR A 1 102 ? -4.385 -7.113 -18.331 1.00 90.56 102 THR A CA 1
ATOM 860 C C . THR A 1 102 ? -4.645 -5.609 -18.424 1.00 90.56 102 THR A C 1
ATOM 862 O O . THR A 1 102 ? -5.726 -5.148 -18.046 1.00 90.56 102 THR A O 1
ATOM 865 N N . PHE A 1 103 ? -3.674 -4.835 -18.915 1.00 89.44 103 PHE A N 1
ATOM 866 C CA . PHE A 1 103 ? -3.794 -3.390 -19.064 1.00 89.44 103 PHE A CA 1
ATOM 867 C C . PHE A 1 103 ? -4.415 -3.014 -20.415 1.00 89.44 103 PHE A C 1
ATOM 869 O O . PHE A 1 103 ? -4.257 -3.738 -21.400 1.00 89.44 103 PHE A O 1
ATOM 876 N N . PRO A 1 104 ? -5.131 -1.878 -20.495 1.00 84.69 104 PRO A N 1
ATOM 877 C CA . PRO A 1 104 ? -5.652 -1.401 -21.769 1.00 84.69 104 PRO A CA 1
ATOM 878 C C . PRO A 1 104 ? -4.501 -1.025 -22.726 1.00 84.69 104 PRO A C 1
ATOM 880 O O . PRO A 1 104 ? -3.366 -0.832 -22.302 1.00 84.69 104 PRO A O 1
ATOM 883 N N . PRO A 1 105 ? -4.764 -0.885 -24.034 1.00 79.25 105 PRO A N 1
ATOM 884 C CA . PRO A 1 105 ? -3.722 -0.617 -25.032 1.00 79.25 105 PRO A CA 1
ATOM 885 C C . PRO A 1 105 ? -3.122 0.799 -24.966 1.00 79.25 105 PRO A C 1
ATOM 887 O O . PRO A 1 105 ? -2.228 1.129 -25.740 1.00 79.25 105 PRO A O 1
ATOM 890 N N . SER A 1 106 ? -3.626 1.678 -24.101 1.00 82.38 106 SER A N 1
ATOM 891 C CA . SER A 1 106 ? -3.167 3.063 -23.960 1.00 82.38 106 SER A CA 1
ATOM 892 C C . SER A 1 106 ? -3.145 3.453 -22.486 1.00 82.38 106 SER A C 1
ATOM 894 O O . SER A 1 106 ? -3.993 2.944 -21.755 1.00 82.38 106 SER A O 1
ATOM 896 N N . PRO A 1 107 ? -2.223 4.339 -22.050 1.00 79.94 107 PRO A N 1
ATOM 897 C CA . PRO A 1 107 ? -2.172 4.819 -20.673 1.00 79.94 107 PRO A CA 1
ATOM 898 C C . PRO A 1 107 ? -3.518 5.356 -20.191 1.00 79.94 107 PRO A C 1
ATOM 900 O O . PRO A 1 107 ? -4.303 5.894 -20.973 1.00 79.94 107 PRO A O 1
ATOM 903 N N . LEU A 1 108 ? -3.738 5.283 -18.879 1.00 80.69 108 LEU A N 1
ATOM 904 C CA . LEU A 1 108 ? -4.924 5.868 -18.263 1.00 80.69 108 LEU A CA 1
ATOM 905 C C . LEU A 1 108 ? -4.908 7.390 -18.418 1.00 80.69 108 LEU A C 1
ATOM 907 O O . LEU A 1 108 ? -3.883 8.045 -18.217 1.00 80.69 108 LEU A O 1
ATOM 911 N N . THR A 1 109 ? -6.070 7.954 -18.720 1.00 85.50 109 THR A N 1
ATOM 912 C CA . THR A 1 109 ? -6.289 9.400 -18.700 1.00 85.50 109 THR A CA 1
ATOM 913 C C . THR A 1 109 ? -6.176 9.951 -17.270 1.00 85.50 109 THR A C 1
ATOM 915 O O . THR A 1 109 ? -6.406 9.218 -16.302 1.00 85.50 109 THR A O 1
ATOM 918 N N . PRO A 1 110 ? -5.879 11.254 -17.087 1.00 85.25 110 PRO A N 1
ATOM 919 C CA . PRO A 1 110 ? -5.852 11.870 -15.758 1.00 85.25 110 PRO A CA 1
ATOM 920 C C . PRO A 1 110 ? -7.147 11.666 -14.957 1.00 85.25 110 PRO A C 1
ATOM 922 O O . PRO A 1 110 ? -7.092 11.453 -13.747 1.00 85.25 110 PRO A O 1
ATOM 925 N N . GLU A 1 111 ? -8.300 11.672 -15.630 1.00 87.75 111 GLU A N 1
ATOM 926 C CA . GLU A 1 111 ? -9.605 11.450 -15.000 1.00 87.75 111 GLU A CA 1
ATOM 927 C C . GLU A 1 111 ? -9.786 9.992 -14.552 1.00 87.75 111 GLU A C 1
ATOM 929 O O . GLU A 1 111 ? -10.257 9.731 -13.447 1.00 87.75 111 GLU A O 1
ATOM 934 N N . GLU A 1 112 ? -9.348 9.015 -15.352 1.00 85.31 112 GLU A N 1
ATOM 935 C CA . GLU A 1 112 ? -9.347 7.606 -14.941 1.00 85.31 112 GLU A CA 1
ATOM 936 C C . GLU A 1 112 ? -8.397 7.352 -13.770 1.00 85.31 112 GLU A C 1
ATOM 938 O O . GLU A 1 112 ? -8.751 6.621 -12.844 1.00 85.31 112 GLU A O 1
ATOM 943 N N . ILE A 1 113 ? -7.213 7.973 -13.779 1.00 83.44 113 ILE A N 1
ATOM 944 C CA . ILE A 1 113 ? -6.266 7.909 -12.660 1.00 83.44 113 ILE A CA 1
ATOM 945 C C . ILE A 1 113 ? -6.923 8.476 -11.403 1.00 83.44 113 ILE A C 1
ATOM 947 O O . ILE A 1 113 ? -6.922 7.811 -10.368 1.00 83.44 113 ILE A O 1
ATOM 951 N N . LYS A 1 114 ? -7.536 9.661 -11.491 1.00 86.00 114 LYS A N 1
ATOM 952 C CA . LYS A 1 114 ? -8.247 10.291 -10.375 1.00 86.00 114 LYS A CA 1
ATOM 953 C C . LYS A 1 114 ? -9.356 9.386 -9.836 1.00 86.00 114 LYS A C 1
ATOM 955 O O . LYS A 1 114 ? -9.354 9.092 -8.645 1.00 86.00 114 LYS A O 1
ATOM 960 N N . ASN A 1 115 ? -10.218 8.858 -10.704 1.00 85.81 115 ASN A N 1
ATOM 961 C CA . ASN A 1 115 ? -11.305 7.954 -10.318 1.00 85.81 115 ASN A CA 1
ATOM 962 C C . ASN A 1 115 ? -10.791 6.675 -9.645 1.00 85.81 115 ASN A C 1
ATOM 964 O O . ASN A 1 115 ? -11.376 6.194 -8.674 1.00 85.81 115 ASN A O 1
ATOM 968 N N . ARG A 1 116 ? -9.674 6.110 -10.119 1.00 83.25 116 ARG A N 1
ATOM 969 C CA . ARG A 1 116 ? -9.062 4.931 -9.490 1.00 83.25 116 ARG A CA 1
ATOM 970 C C . ARG A 1 116 ? -8.397 5.263 -8.160 1.00 83.25 116 ARG A C 1
ATOM 972 O O . ARG A 1 116 ? -8.546 4.485 -7.221 1.00 83.25 116 ARG A O 1
ATOM 979 N N . ILE A 1 117 ? -7.715 6.404 -8.047 1.00 80.81 117 ILE A N 1
ATOM 980 C CA . ILE A 1 117 ? -7.178 6.897 -6.772 1.00 80.81 117 ILE A CA 1
ATOM 981 C C . ILE A 1 117 ? -8.320 7.093 -5.773 1.00 80.81 117 ILE A C 1
ATOM 983 O O . ILE A 1 117 ? -8.217 6.609 -4.652 1.00 80.81 117 ILE A O 1
ATOM 987 N N . GLU A 1 118 ? -9.409 7.754 -6.162 1.00 81.38 118 GLU A N 1
ATOM 988 C CA . GLU A 1 118 ? -10.586 7.961 -5.312 1.00 81.38 118 GLU A CA 1
ATOM 989 C C . GLU A 1 118 ? -11.221 6.632 -4.909 1.00 81.38 118 GLU A C 1
ATOM 991 O O . GLU A 1 118 ? -11.480 6.412 -3.732 1.00 81.38 118 GLU A O 1
ATOM 996 N N . LYS A 1 119 ? -11.367 5.684 -5.841 1.00 81.12 119 LYS A N 1
ATOM 997 C CA . LYS A 1 119 ? -11.844 4.332 -5.530 1.00 81.12 119 LYS A CA 1
ATOM 998 C C . LYS A 1 119 ? -10.957 3.618 -4.506 1.00 81.12 119 LYS A C 1
ATOM 1000 O O . LYS A 1 119 ? -11.483 2.927 -3.641 1.00 81.12 119 LYS A O 1
ATOM 1005 N N . GLN A 1 120 ? -9.633 3.762 -4.598 1.00 71.62 120 GLN A N 1
ATOM 1006 C CA . GLN A 1 120 ? -8.703 3.190 -3.618 1.00 71.62 120 GLN A CA 1
ATOM 1007 C C . GLN A 1 120 ? -8.750 3.930 -2.276 1.00 71.62 120 GLN A C 1
ATOM 1009 O O . GLN A 1 120 ? -8.737 3.278 -1.239 1.00 71.62 120 GLN A O 1
ATOM 1014 N N . LYS A 1 121 ? -8.864 5.263 -2.276 1.00 70.31 121 LYS A N 1
ATOM 1015 C CA . LYS A 1 121 ? -9.044 6.075 -1.059 1.00 70.31 121 LYS A CA 1
ATOM 1016 C C . LYS A 1 121 ? -10.363 5.771 -0.347 1.00 70.31 121 LYS A C 1
ATOM 1018 O O . LYS A 1 121 ? -10.414 5.819 0.873 1.00 70.31 121 LYS A O 1
ATOM 1023 N N . ASN A 1 122 ? -11.397 5.425 -1.107 1.00 72.00 122 ASN A N 1
ATOM 1024 C CA . ASN A 1 122 ? -12.712 5.044 -0.600 1.00 72.00 122 ASN A CA 1
ATOM 1025 C C . ASN A 1 122 ? -12.811 3.546 -0.275 1.00 72.00 122 ASN A C 1
ATOM 1027 O O . ASN A 1 122 ? -13.898 3.062 0.041 1.00 72.00 122 ASN A O 1
ATOM 1031 N N . ARG A 1 123 ? -11.714 2.775 -0.369 1.00 75.56 123 ARG A N 1
ATOM 1032 C CA . ARG A 1 123 ? -11.731 1.400 0.133 1.00 75.56 123 ARG A CA 1
ATOM 1033 C C . ARG A 1 123 ? -11.860 1.421 1.644 1.00 75.56 123 ARG A C 1
ATOM 1035 O O . ARG A 1 123 ? -11.149 2.143 2.332 1.00 75.56 123 ARG A O 1
ATOM 1042 N N . CYS A 1 124 ? -12.748 0.563 2.124 1.00 79.62 124 CYS A N 1
ATOM 1043 C CA . CYS A 1 124 ? -12.982 0.372 3.538 1.00 79.62 124 CYS A CA 1
ATOM 1044 C C . CYS A 1 124 ? -11.692 -0.113 4.224 1.00 79.62 124 CYS A C 1
ATOM 1046 O O . CYS A 1 124 ? -11.151 -1.153 3.839 1.00 79.62 124 CYS A O 1
ATOM 1048 N N . LEU A 1 125 ? -11.179 0.648 5.193 1.00 82.88 125 LEU A N 1
ATOM 1049 C CA . LEU A 1 125 ? -9.959 0.298 5.927 1.00 82.88 125 LEU A CA 1
ATOM 1050 C C . LEU A 1 125 ? -10.302 -0.474 7.197 1.00 82.88 125 LEU A C 1
ATOM 1052 O O . LEU A 1 125 ? -11.094 0.003 8.012 1.00 82.88 125 LEU A O 1
ATOM 1056 N N . LEU A 1 126 ? -9.662 -1.628 7.405 1.00 87.69 126 LEU A N 1
ATOM 1057 C CA . LEU A 1 126 ? -9.715 -2.320 8.693 1.00 87.69 126 LEU A CA 1
ATOM 1058 C C . LEU A 1 126 ? -9.246 -1.352 9.780 1.00 87.69 126 LEU A C 1
ATOM 1060 O O . LEU A 1 126 ? -8.135 -0.833 9.698 1.00 87.69 126 LEU A O 1
ATOM 1064 N N . THR A 1 127 ? -10.101 -1.071 10.759 1.00 92.38 127 THR A N 1
ATOM 1065 C CA . THR A 1 127 ? -9.816 -0.045 11.763 1.00 92.38 127 THR A CA 1
ATOM 1066 C C . THR A 1 127 ? -10.120 -0.568 13.151 1.00 92.38 127 THR A C 1
ATOM 1068 O O . THR A 1 127 ? -11.244 -0.955 13.444 1.00 92.38 127 THR A O 1
ATOM 1071 N N . TYR A 1 128 ? -9.119 -0.567 14.016 1.00 94.06 128 TYR A N 1
ATOM 1072 C CA . TYR A 1 128 ? -9.235 -0.912 15.421 1.00 94.06 128 TYR A CA 1
ATOM 1073 C C . TYR A 1 128 ? -9.725 0.293 16.207 1.00 94.06 128 TYR A C 1
ATOM 1075 O O . TYR A 1 128 ? -9.158 1.381 16.122 1.00 94.06 128 TYR A O 1
ATOM 1083 N N . TYR A 1 129 ? -10.798 0.085 16.955 1.00 94.75 129 TYR A N 1
ATOM 1084 C CA . TYR A 1 129 ? -11.438 1.094 17.778 1.00 94.75 129 TYR A CA 1
ATOM 1085 C C . TYR A 1 129 ? -11.134 0.804 19.244 1.00 94.75 129 TYR A C 1
ATOM 1087 O O . TYR A 1 129 ? -11.656 -0.153 19.819 1.00 94.75 129 TYR A O 1
ATOM 1095 N N . ALA A 1 130 ? -10.307 1.656 19.848 1.00 94.12 130 ALA A N 1
ATOM 1096 C CA . ALA A 1 130 ? -10.157 1.730 21.292 1.00 94.12 130 ALA A CA 1
ATOM 1097 C C . ALA A 1 130 ? -11.245 2.659 21.837 1.00 94.12 130 ALA A C 1
ATOM 1099 O O . ALA A 1 130 ? -11.212 3.873 21.619 1.00 94.12 130 ALA A O 1
ATOM 1100 N N . ILE A 1 131 ? -12.233 2.076 22.511 1.00 93.75 131 ILE A N 1
ATOM 1101 C CA . ILE A 1 131 ? -13.378 2.800 23.065 1.00 93.75 131 ILE A CA 1
ATOM 1102 C C . ILE A 1 131 ? -13.306 2.696 24.592 1.00 93.75 131 ILE A C 1
ATOM 1104 O O . ILE A 1 131 ? -13.155 1.578 25.094 1.00 93.75 131 ILE A O 1
ATOM 1108 N N . PRO A 1 132 ? -13.437 3.806 25.340 1.00 92.44 132 PRO A N 1
ATOM 1109 C CA . PRO A 1 132 ? -13.406 3.780 26.797 1.00 92.44 132 PRO A CA 1
ATOM 1110 C C . PRO A 1 132 ? -14.384 2.759 27.398 1.00 92.44 132 PRO A C 1
ATOM 1112 O O . PRO A 1 132 ? -15.500 2.568 26.905 1.00 92.44 132 PRO A O 1
ATOM 1115 N N . GLN A 1 133 ? -13.955 2.073 28.458 1.00 91.56 133 GLN A N 1
ATOM 1116 C CA . GLN A 1 133 ? -14.633 0.896 29.020 1.00 91.56 133 GLN A CA 1
ATOM 1117 C C . GLN A 1 133 ? -16.003 1.217 29.635 1.00 91.56 133 GLN A C 1
ATOM 1119 O O . GLN A 1 133 ? -16.860 0.340 29.791 1.00 91.56 133 GLN A O 1
ATOM 1124 N N . GLU A 1 134 ? -16.208 2.473 30.026 1.00 88.75 134 GLU A N 1
ATOM 1125 C CA . GLU A 1 134 ? -17.472 2.970 30.552 1.00 88.75 134 GLU A CA 1
ATOM 1126 C C . GLU A 1 134 ? -18.563 3.065 29.477 1.00 88.75 134 GLU A C 1
ATOM 1128 O O . GLU A 1 134 ? -19.746 3.034 29.816 1.00 88.75 134 GLU A O 1
ATOM 1133 N N . ILE A 1 135 ? -18.187 3.107 28.194 1.00 86.19 135 ILE A N 1
ATOM 1134 C CA . ILE A 1 135 ? -19.121 3.199 27.073 1.00 86.19 135 ILE A CA 1
ATOM 1135 C C . ILE A 1 135 ? -19.567 1.801 26.660 1.00 86.19 135 ILE A C 1
ATOM 1137 O O . ILE A 1 135 ? -18.766 0.959 26.239 1.00 86.19 135 ILE A O 1
ATOM 1141 N N . LYS A 1 136 ? -20.875 1.555 26.767 1.00 84.94 136 LYS A N 1
ATOM 1142 C CA . LYS A 1 136 ? -21.479 0.228 26.607 1.00 84.94 136 LYS A CA 1
ATOM 1143 C C . LYS A 1 136 ? -22.732 0.279 25.742 1.00 84.94 136 LYS A C 1
ATOM 1145 O O . LYS A 1 136 ? -23.330 1.330 25.540 1.00 84.94 136 LYS A O 1
ATOM 1150 N N . GLY A 1 137 ? -23.158 -0.892 25.273 1.00 81.50 137 GLY A N 1
ATOM 1151 C CA . GLY A 1 137 ? -24.450 -1.066 24.613 1.00 81.50 137 GLY A CA 1
ATOM 1152 C C . GLY A 1 137 ? -24.613 -0.190 23.369 1.00 81.50 137 GLY A C 1
ATOM 1153 O O . GLY A 1 137 ? -23.754 -0.188 22.488 1.00 81.50 137 GLY A O 1
ATOM 1154 N N . LEU A 1 138 ? -25.732 0.533 23.296 1.00 80.50 138 LEU A N 1
ATOM 1155 C CA . LEU A 1 138 ? -26.126 1.303 22.113 1.00 80.50 138 LEU A CA 1
ATOM 1156 C C . LEU A 1 138 ? -25.157 2.442 21.780 1.00 80.50 138 LEU A C 1
ATOM 1158 O O . LEU A 1 138 ? -24.892 2.662 20.602 1.00 80.50 138 LEU A O 1
ATOM 1162 N N . ASP A 1 139 ? -24.571 3.100 22.781 1.00 85.31 139 ASP A N 1
ATOM 1163 C CA . ASP A 1 139 ? -23.604 4.183 22.555 1.00 85.31 139 ASP A CA 1
ATOM 1164 C C . ASP A 1 139 ? -22.315 3.647 21.919 1.00 85.31 139 ASP A C 1
ATOM 1166 O O . ASP A 1 139 ? -21.753 4.244 21.000 1.00 85.31 139 ASP A O 1
ATOM 1170 N N . ARG A 1 140 ? -21.887 2.452 22.348 1.00 89.25 140 ARG A N 1
ATOM 1171 C CA . ARG A 1 140 ? -20.734 1.759 21.762 1.00 89.25 140 ARG A CA 1
ATOM 1172 C C . ARG A 1 140 ? -21.008 1.350 20.317 1.00 89.25 140 ARG A C 1
ATOM 1174 O O . ARG A 1 140 ? -20.161 1.545 19.451 1.00 89.25 140 ARG A O 1
ATOM 1181 N N . GLN A 1 141 ? -22.206 0.839 20.033 1.00 88.62 141 GLN A N 1
ATOM 1182 C CA . GLN A 1 141 ? -22.600 0.500 18.666 1.00 88.62 141 GLN A CA 1
ATOM 1183 C C . GLN A 1 141 ? -22.719 1.743 17.773 1.00 88.62 141 GLN A C 1
ATOM 1185 O O . GLN A 1 141 ? -22.356 1.681 16.601 1.00 88.62 141 GLN A O 1
ATOM 1190 N N . ALA A 1 142 ? -23.191 2.873 18.309 1.00 89.06 142 ALA A N 1
ATOM 1191 C CA . ALA A 1 142 ? -23.269 4.136 17.578 1.00 89.06 142 ALA A CA 1
ATOM 1192 C C . ALA A 1 142 ? -21.877 4.632 17.154 1.00 89.06 142 ALA A C 1
ATOM 1194 O O . ALA A 1 142 ? -21.694 5.007 15.997 1.00 89.06 142 ALA A O 1
ATOM 1195 N N . ILE A 1 143 ? -20.882 4.533 18.044 1.00 90.19 143 ILE A N 1
ATOM 1196 C CA . ILE A 1 143 ? -19.472 4.818 17.729 1.00 90.19 143 ILE A CA 1
ATOM 1197 C C . ILE A 1 143 ? -18.971 3.951 16.569 1.00 90.19 143 ILE A C 1
ATOM 1199 O O . ILE A 1 143 ? -18.376 4.464 15.622 1.00 90.19 143 ILE A O 1
ATOM 1203 N N . LEU A 1 144 ? -19.217 2.638 16.623 1.00 90.81 144 LEU A N 1
ATOM 1204 C CA . LEU A 1 144 ? -18.791 1.730 15.557 1.00 90.81 144 LEU A CA 1
ATOM 1205 C C . LEU A 1 144 ? -19.493 2.078 14.239 1.00 90.81 144 LEU A C 1
ATOM 1207 O O . LEU A 1 144 ? -18.842 2.196 13.207 1.00 90.81 144 LEU A O 1
ATOM 1211 N N . ASN A 1 145 ? -20.801 2.336 14.270 1.00 90.19 145 ASN A N 1
ATOM 1212 C CA . ASN A 1 145 ? -21.555 2.728 13.079 1.00 90.19 145 ASN A CA 1
ATOM 1213 C C . ASN A 1 145 ? -21.034 4.038 12.466 1.00 90.19 145 ASN A C 1
ATOM 1215 O O . ASN A 1 145 ? -21.001 4.153 11.241 1.00 90.19 145 ASN A O 1
ATOM 1219 N N . LYS A 1 146 ? -20.550 4.983 13.285 1.00 87.56 146 LYS A N 1
ATOM 1220 C CA . LYS A 1 146 ? -19.899 6.212 12.804 1.00 87.56 146 LYS A CA 1
ATOM 1221 C C . LYS A 1 146 ? -18.662 5.915 11.957 1.00 87.56 146 LYS A C 1
ATOM 1223 O O . LYS A 1 146 ? -18.400 6.609 10.980 1.00 87.56 146 LYS A O 1
ATOM 1228 N N . GLY A 1 147 ? -17.939 4.839 12.264 1.00 86.44 147 GLY A N 1
ATOM 1229 C CA . GLY A 1 147 ? -16.811 4.380 11.454 1.00 86.44 147 GLY A CA 1
ATOM 1230 C C . GLY A 1 147 ? -17.169 4.086 10.001 1.00 86.44 147 GLY A C 1
ATOM 1231 O O . GLY A 1 147 ? -16.379 4.376 9.104 1.00 86.44 147 GLY A O 1
ATOM 1232 N N . ILE A 1 148 ? -18.387 3.609 9.740 1.00 85.19 148 ILE A N 1
ATOM 1233 C CA . ILE A 1 148 ? -18.853 3.338 8.375 1.00 85.19 148 ILE A CA 1
ATOM 1234 C C . ILE A 1 148 ? -18.912 4.639 7.558 1.00 85.19 148 ILE A C 1
ATOM 1236 O O . ILE A 1 148 ? -18.510 4.646 6.396 1.00 8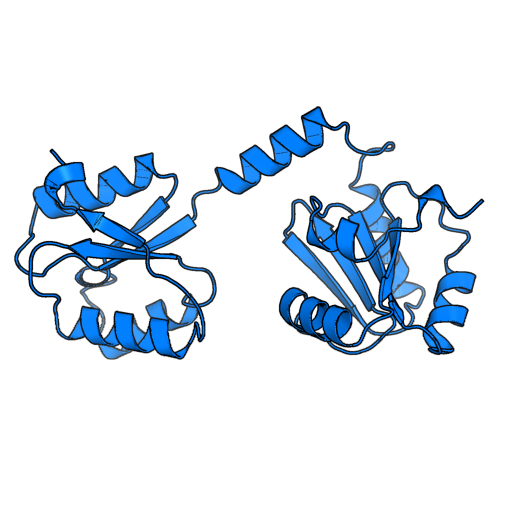5.19 148 ILE A O 1
ATOM 1240 N N . GLU A 1 149 ? -19.326 5.756 8.167 1.00 86.00 149 GLU A N 1
ATOM 1241 C CA . GLU A 1 149 ? -19.341 7.079 7.518 1.00 86.00 149 GLU A CA 1
ATOM 1242 C C . GLU A 1 149 ? -17.931 7.566 7.146 1.00 86.00 149 GLU A C 1
ATOM 1244 O O . GLU A 1 149 ? -17.761 8.361 6.222 1.00 86.00 149 GLU A O 1
ATOM 1249 N N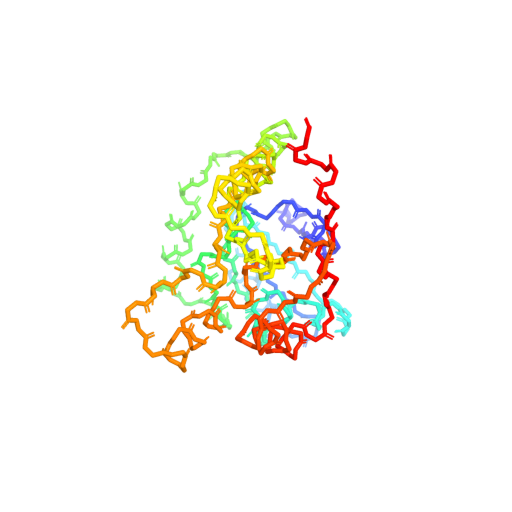 . HIS A 1 150 ? -16.908 7.057 7.831 1.00 83.62 150 HIS A N 1
ATOM 1250 C CA . HIS A 1 150 ? -15.505 7.344 7.552 1.00 83.62 150 HIS A CA 1
ATOM 1251 C C . HIS A 1 150 ? -14.858 6.355 6.568 1.00 83.62 150 HIS A C 1
ATOM 1253 O O . HIS A 1 150 ? -13.640 6.394 6.397 1.00 83.62 150 HIS A O 1
ATOM 1259 N N . ASN A 1 151 ? -15.640 5.488 5.908 1.00 84.75 151 ASN A N 1
ATOM 1260 C CA . ASN A 1 151 ? -15.142 4.372 5.096 1.00 84.75 151 ASN A CA 1
ATOM 1261 C C . ASN A 1 151 ? -14.199 3.450 5.891 1.00 84.75 151 ASN A C 1
ATOM 1263 O O . ASN A 1 151 ? -13.152 3.023 5.405 1.00 84.75 151 ASN A O 1
ATOM 1267 N N . GLU A 1 152 ? -14.562 3.127 7.128 1.00 89.56 152 GLU A N 1
ATOM 1268 C CA . GLU A 1 152 ? -13.801 2.223 7.990 1.00 89.56 152 GLU A CA 1
ATOM 1269 C C . GLU A 1 152 ? -14.588 0.936 8.234 1.00 89.56 152 GLU A C 1
ATOM 1271 O O . GLU A 1 152 ? -15.818 0.939 8.268 1.00 89.56 152 GLU A O 1
ATOM 1276 N N . PHE A 1 153 ? -13.864 -0.172 8.393 1.00 90.62 153 PHE A N 1
ATOM 1277 C CA . PHE A 1 153 ? -14.394 -1.437 8.882 1.00 90.62 153 PHE A CA 1
ATOM 1278 C C . PHE A 1 153 ? -14.033 -1.531 10.370 1.00 90.62 153 PHE A C 1
ATOM 1280 O O . PHE A 1 153 ? -12.907 -1.929 10.696 1.00 90.62 153 PHE A O 1
ATOM 1287 N N . PRO A 1 154 ? -14.924 -1.074 11.267 1.00 92.69 154 PRO A N 1
ATOM 1288 C CA . PRO A 1 154 ? -14.611 -0.888 12.673 1.00 92.69 154 PRO A CA 1
ATOM 1289 C C . PRO A 1 154 ? -14.574 -2.237 13.397 1.00 92.69 154 PRO A C 1
ATOM 1291 O O . PRO A 1 154 ? -15.551 -2.984 13.416 1.00 92.69 154 PRO A O 1
ATOM 1294 N N . ILE A 1 155 ? -13.444 -2.533 14.029 1.00 92.88 155 ILE A N 1
ATOM 1295 C CA . ILE A 1 155 ? -13.277 -3.640 14.964 1.00 92.88 155 ILE A CA 1
ATOM 1296 C C . ILE A 1 155 ? -13.196 -3.057 16.361 1.00 92.88 155 ILE A C 1
ATOM 1298 O O . ILE A 1 155 ? -12.256 -2.338 16.702 1.00 92.88 155 ILE A O 1
ATOM 1302 N N . ASP A 1 156 ? -14.176 -3.407 17.177 1.00 93.38 156 ASP A N 1
ATOM 1303 C CA . ASP A 1 156 ? -14.131 -3.152 18.604 1.00 93.38 156 ASP A CA 1
ATOM 1304 C C . ASP A 1 156 ? -13.083 -4.057 19.265 1.00 93.38 156 ASP A C 1
ATOM 1306 O O . ASP A 1 156 ? -13.250 -5.279 19.308 1.00 93.38 156 ASP A O 1
ATOM 1310 N N . ILE A 1 157 ? -12.014 -3.453 19.789 1.00 94.25 157 ILE A N 1
ATOM 1311 C CA . ILE A 1 157 ? -10.910 -4.177 20.426 1.00 94.25 157 ILE A CA 1
ATOM 1312 C C . ILE A 1 157 ? -11.413 -5.012 21.616 1.00 94.25 157 ILE A C 1
ATOM 1314 O O . ILE A 1 157 ? -11.060 -6.186 21.742 1.00 94.25 157 ILE A O 1
ATOM 1318 N N . ASP A 1 158 ? -12.276 -4.460 22.472 1.00 90.69 158 ASP A N 1
ATOM 1319 C CA . ASP A 1 158 ? -12.726 -5.169 23.679 1.00 90.69 158 ASP A CA 1
ATOM 1320 C C . ASP A 1 158 ? -13.723 -6.288 23.376 1.00 90.69 158 ASP A C 1
ATOM 1322 O O . ASP A 1 158 ? -13.788 -7.268 24.126 1.00 90.69 158 ASP A O 1
ATOM 1326 N N . SER A 1 159 ? -14.465 -6.168 22.276 1.00 89.19 159 SER A N 1
ATOM 1327 C CA . SER A 1 159 ? -15.522 -7.117 21.911 1.00 89.19 159 SER A CA 1
ATOM 1328 C C . SER A 1 159 ? -15.105 -8.118 20.834 1.00 89.19 159 SER A C 1
ATOM 1330 O O . SER A 1 159 ? -15.920 -8.953 20.440 1.00 89.19 159 SER A O 1
ATOM 1332 N N . VAL A 1 160 ? -13.862 -8.073 20.337 1.00 88.62 160 VAL A N 1
ATOM 1333 C CA . VAL A 1 160 ? -13.401 -9.034 19.328 1.00 88.62 160 VAL A CA 1
ATOM 1334 C C . VAL A 1 160 ? -13.340 -10.443 19.921 1.00 88.62 160 VAL A C 1
ATOM 1336 O O . VAL A 1 160 ? -12.649 -10.676 20.909 1.00 88.62 160 VAL A O 1
ATOM 1339 N N . CYS A 1 161 ? -14.064 -11.383 19.304 1.00 86.38 161 CYS A N 1
ATOM 1340 C CA . CYS A 1 161 ? -14.080 -12.809 19.659 1.00 86.38 161 CYS A CA 1
ATOM 1341 C C . CYS A 1 161 ? -14.101 -13.056 21.186 1.00 86.38 161 CYS A C 1
ATOM 1343 O O . CYS A 1 161 ? -13.137 -13.604 21.725 1.00 86.38 161 CYS A O 1
ATOM 1345 N N . PRO A 1 162 ? -15.165 -12.640 21.899 1.00 86.19 162 PRO A N 1
ATOM 1346 C CA . PRO A 1 162 ? -15.175 -12.577 23.363 1.00 86.19 162 PRO A CA 1
ATOM 1347 C C . PRO A 1 162 ? -15.029 -13.949 24.035 1.00 86.19 162 PRO A C 1
ATOM 1349 O O . PRO A 1 162 ? -14.597 -14.019 25.182 1.00 86.19 162 PRO A O 1
ATOM 1352 N N . ASP A 1 163 ? -15.343 -15.026 23.312 1.00 92.06 163 ASP A N 1
ATOM 1353 C CA . ASP A 1 163 ? -15.218 -16.407 23.782 1.00 92.06 163 ASP A CA 1
ATOM 1354 C C . ASP A 1 163 ? -13.765 -16.916 23.791 1.00 92.06 163 ASP A C 1
ATOM 1356 O O . ASP A 1 163 ? -13.478 -17.968 24.365 1.00 92.06 163 ASP A O 1
ATOM 1360 N N . LEU A 1 164 ? -12.837 -16.195 23.150 1.00 90.50 164 LEU A N 1
ATOM 1361 C CA . LEU A 1 164 ? -11.423 -16.558 23.118 1.00 90.50 164 LEU A CA 1
ATOM 1362 C C . LEU A 1 164 ? -10.659 -15.985 24.322 1.00 90.50 164 LEU A C 1
ATOM 1364 O O . LEU A 1 164 ? -10.940 -14.868 24.770 1.00 90.50 164 LEU A O 1
ATOM 1368 N N . PRO A 1 165 ? -9.623 -16.695 24.810 1.00 92.94 165 PRO A N 1
ATOM 1369 C CA . PRO A 1 165 ? -8.695 -16.147 25.791 1.00 92.94 165 PRO A CA 1
ATOM 1370 C C . PRO A 1 165 ? -8.071 -14.829 25.310 1.00 92.94 165 PRO A C 1
ATOM 1372 O O . PRO A 1 165 ? -7.723 -14.693 24.136 1.00 92.94 165 PRO A O 1
ATOM 1375 N N . ALA A 1 166 ? -7.857 -13.882 26.231 1.00 88.00 166 ALA A N 1
ATOM 1376 C CA . ALA A 1 166 ? -7.285 -12.562 25.929 1.00 88.00 166 ALA A CA 1
ATOM 1377 C C . ALA A 1 166 ? -5.998 -12.652 25.088 1.00 88.00 166 ALA A C 1
ATOM 1379 O O . ALA A 1 166 ? -5.896 -12.038 24.033 1.00 88.00 166 ALA A O 1
ATOM 1380 N N . LYS A 1 167 ? -5.075 -13.539 25.469 1.00 89.94 167 LYS A N 1
ATOM 1381 C CA . LYS A 1 167 ? -3.807 -13.739 24.755 1.00 89.94 167 LYS A CA 1
ATOM 1382 C C . LYS A 1 167 ? -3.970 -14.176 23.291 1.00 89.94 167 LYS A C 1
ATOM 1384 O O . LYS A 1 167 ? -3.153 -13.821 22.444 1.00 89.94 167 LYS A O 1
ATOM 1389 N N . ASP A 1 168 ? -4.995 -14.965 22.980 1.00 90.94 168 ASP A N 1
ATOM 1390 C CA . ASP A 1 168 ? -5.244 -15.410 21.603 1.00 90.94 168 ASP A CA 1
ATOM 1391 C C . ASP A 1 168 ? -5.884 -14.292 20.774 1.00 90.94 168 ASP A C 1
ATOM 1393 O O . ASP A 1 168 ? -5.535 -14.102 19.607 1.00 90.94 168 ASP A O 1
ATOM 1397 N N . ARG A 1 169 ? -6.748 -13.488 21.402 1.00 92.00 169 ARG A N 1
ATOM 1398 C CA . ARG A 1 169 ? -7.300 -12.269 20.799 1.00 92.00 169 ARG A CA 1
ATOM 1399 C C . ARG A 1 169 ? -6.213 -11.234 20.507 1.00 92.00 169 ARG A C 1
ATOM 1401 O O . ARG A 1 169 ? -6.220 -10.648 19.429 1.00 92.00 169 ARG A O 1
ATOM 1408 N N . GLU A 1 170 ? -5.268 -11.040 21.428 1.00 90.38 170 GLU A N 1
ATOM 1409 C CA . GLU A 1 170 ? -4.089 -10.185 21.231 1.00 90.38 170 GLU A CA 1
ATOM 1410 C C . GLU A 1 170 ? -3.316 -10.591 19.979 1.00 90.38 170 GLU A C 1
ATOM 1412 O O . GLU A 1 170 ? -3.107 -9.767 19.092 1.00 90.38 170 GLU A O 1
ATOM 1417 N N . ARG A 1 171 ? -2.973 -11.877 19.856 1.00 88.44 171 ARG A N 1
ATOM 1418 C CA . ARG A 1 171 ? -2.245 -12.408 18.694 1.00 88.44 171 ARG A CA 1
ATOM 1419 C C . ARG A 1 171 ? -3.002 -12.224 17.381 1.00 88.44 171 ARG A C 1
ATOM 1421 O O . ARG A 1 171 ? -2.388 -11.940 16.355 1.00 88.44 171 ARG A O 1
ATOM 1428 N N . MET A 1 172 ? -4.327 -12.388 17.398 1.00 88.12 172 MET A N 1
ATOM 1429 C CA . MET A 1 172 ? -5.159 -12.119 16.222 1.00 88.12 172 MET A CA 1
ATOM 1430 C C . MET A 1 172 ? -5.068 -10.655 15.789 1.00 88.12 172 MET A C 1
ATOM 1432 O O . MET A 1 172 ? -4.918 -10.378 14.599 1.00 88.12 172 MET A O 1
ATOM 1436 N N . LEU A 1 173 ? -5.158 -9.725 16.743 1.00 90.12 173 LEU A N 1
ATOM 1437 C CA . LEU A 1 173 ? -5.099 -8.299 16.443 1.00 90.12 173 LEU A CA 1
ATOM 1438 C C . LEU A 1 173 ? -3.697 -7.869 15.988 1.00 90.12 173 LEU A C 1
ATOM 1440 O O . LEU A 1 173 ? -3.583 -7.120 15.013 1.00 90.12 173 LEU A O 1
ATOM 1444 N N . GLU A 1 174 ? -2.654 -8.396 16.634 1.00 87.00 174 GLU A N 1
ATOM 1445 C CA . GLU A 1 174 ? -1.240 -8.155 16.322 1.00 87.00 174 GLU A CA 1
ATOM 1446 C C . GLU A 1 174 ? -0.899 -8.479 14.866 1.00 87.00 174 GLU A C 1
ATOM 1448 O O . GLU A 1 174 ? -0.236 -7.689 14.189 1.00 87.00 174 GLU A O 1
ATOM 1453 N N . GLY A 1 175 ? -1.442 -9.583 14.339 1.00 81.81 175 GLY A N 1
ATOM 1454 C CA . GLY A 1 175 ? -1.240 -9.998 12.950 1.00 81.81 175 GLY A CA 1
ATOM 1455 C C . GLY A 1 175 ? -1.656 -8.959 11.900 1.00 81.81 175 GLY A C 1
ATOM 1456 O O . GLY A 1 175 ? -1.222 -9.057 10.753 1.00 81.81 175 GLY A O 1
ATOM 1457 N N . CYS A 1 176 ? -2.454 -7.950 12.271 1.00 82.62 176 CYS A N 1
ATOM 1458 C CA . CYS A 1 176 ? -2.895 -6.901 11.350 1.00 82.62 176 CYS A CA 1
ATOM 1459 C C . CYS A 1 176 ? -2.349 -5.501 11.659 1.00 82.62 176 CYS A C 1
ATOM 1461 O O . CYS A 1 176 ? -2.726 -4.556 10.967 1.00 82.62 176 CYS A O 1
ATOM 1463 N N . TYR A 1 177 ? -1.455 -5.328 12.641 1.00 84.06 177 TYR A N 1
ATOM 1464 C CA . TYR A 1 177 ? -0.953 -3.998 13.034 1.00 84.06 177 TYR A CA 1
ATOM 1465 C C . TYR A 1 177 ? -0.346 -3.187 11.887 1.00 84.06 177 TYR A C 1
ATOM 1467 O O . TYR A 1 177 ? -0.404 -1.966 11.920 1.00 84.06 177 TYR A O 1
ATOM 1475 N N . HIS A 1 178 ? 0.191 -3.850 10.865 1.00 74.69 178 HIS A N 1
ATOM 1476 C CA . HIS A 1 178 ? 0.906 -3.209 9.762 1.00 74.69 178 HIS A CA 1
ATOM 1477 C C . HIS A 1 178 ? -0.024 -2.580 8.710 1.00 74.69 178 HIS A C 1
ATOM 1479 O O . HIS A 1 178 ? 0.437 -1.856 7.832 1.00 74.69 178 HIS A O 1
ATOM 1485 N N . PHE A 1 179 ? -1.325 -2.889 8.746 1.00 75.69 179 PHE A N 1
ATOM 1486 C CA . PHE A 1 179 ? -2.293 -2.385 7.764 1.00 75.69 179 PHE A CA 1
ATOM 1487 C C . PHE A 1 179 ? -3.628 -1.942 8.370 1.00 75.69 179 PHE A C 1
ATOM 1489 O O . PHE A 1 179 ? -4.393 -1.247 7.698 1.00 75.69 179 PHE A O 1
ATOM 1496 N N . ALA A 1 180 ? -3.933 -2.340 9.607 1.00 85.12 180 ALA A N 1
ATOM 1497 C CA . ALA A 1 180 ? -5.086 -1.836 10.332 1.00 85.12 180 ALA A CA 1
ATOM 1498 C C . ALA A 1 180 ? -4.808 -0.413 10.824 1.00 85.12 180 ALA A C 1
ATOM 1500 O O . ALA A 1 180 ? -3.732 -0.127 11.333 1.00 85.12 180 ALA A O 1
ATOM 1501 N N . LYS A 1 181 ? -5.790 0.475 10.709 1.00 88.50 181 LYS A N 1
ATOM 1502 C CA . LYS A 1 181 ? -5.756 1.808 11.318 1.00 88.50 181 LYS A CA 1
ATOM 1503 C C . LYS A 1 181 ? -6.128 1.707 12.801 1.00 88.50 181 LYS A C 1
ATOM 1505 O O . LYS A 1 181 ? -7.016 0.934 13.135 1.00 88.50 181 LYS A O 1
ATOM 1510 N N . LEU A 1 182 ? -5.534 2.517 13.679 1.00 91.81 182 LEU A N 1
ATOM 1511 C CA . LEU A 1 182 ? -5.952 2.631 15.085 1.00 91.81 182 LEU A CA 1
ATOM 1512 C C . LEU A 1 182 ? -6.657 3.972 15.347 1.00 91.81 182 LEU A C 1
ATOM 1514 O O . LEU A 1 182 ? -6.109 5.039 15.054 1.00 91.81 182 LEU A O 1
ATOM 1518 N N . VAL A 1 183 ? -7.868 3.907 15.907 1.00 93.19 183 VAL A N 1
ATOM 1519 C CA . VAL A 1 183 ? -8.675 5.058 16.337 1.00 93.19 183 VAL A CA 1
ATOM 1520 C C . VAL A 1 183 ? -8.876 5.004 17.851 1.00 93.19 183 VAL A C 1
ATOM 1522 O O . VAL A 1 183 ? -9.341 3.994 18.382 1.00 93.19 183 VAL A O 1
ATOM 1525 N N . LEU A 1 184 ? -8.553 6.104 18.532 1.00 92.56 184 LEU A N 1
ATOM 1526 C CA . LEU A 1 184 ? -8.724 6.277 19.974 1.00 92.56 184 LEU A CA 1
ATOM 1527 C C . LEU A 1 184 ? -9.879 7.245 20.249 1.00 92.56 184 LEU A C 1
ATOM 1529 O O . LEU A 1 184 ? -9.800 8.422 19.891 1.00 92.56 184 LEU A O 1
ATOM 1533 N N . TRP A 1 185 ? -10.941 6.769 20.897 1.00 88.94 185 TRP A N 1
ATOM 1534 C CA . TRP A 1 185 ? -12.055 7.624 21.311 1.00 88.94 185 TRP A CA 1
ATOM 1535 C C . TRP A 1 185 ? -11.792 8.225 22.690 1.00 88.94 185 TRP A C 1
ATOM 1537 O O . TRP A 1 185 ? -11.726 7.517 23.692 1.00 88.94 185 TRP A O 1
ATOM 1547 N N . LYS A 1 186 ? -11.656 9.549 22.753 1.00 84.75 186 LYS A N 1
ATOM 1548 C CA . LYS A 1 186 ? -11.398 10.278 24.000 1.00 84.75 186 LYS A CA 1
ATOM 1549 C C . LYS A 1 186 ? -12.648 10.358 24.866 1.00 84.75 186 LYS A C 1
ATOM 1551 O O . LYS A 1 186 ? -13.748 10.497 24.352 1.00 84.75 186 LYS A O 1
ATOM 1556 N N . GLY A 1 187 ? -12.471 10.361 26.185 1.00 77.06 187 GLY A N 1
ATOM 1557 C CA . GLY A 1 187 ? -13.581 10.585 27.120 1.00 77.06 187 GLY A CA 1
ATOM 1558 C C . GLY A 1 187 ? -13.498 9.818 28.435 1.00 77.06 187 GLY A C 1
ATOM 1559 O O . GLY A 1 187 ? -14.262 10.132 29.341 1.00 77.06 187 GLY A O 1
ATOM 1560 N N . GLY A 1 188 ? -12.541 8.896 28.571 1.00 83.06 188 GLY A N 1
ATOM 1561 C CA . GLY A 1 188 ? -12.234 8.239 29.838 1.00 83.06 188 GLY A CA 1
ATOM 1562 C C . GLY A 1 188 ? -11.241 7.092 29.692 1.00 83.06 188 GL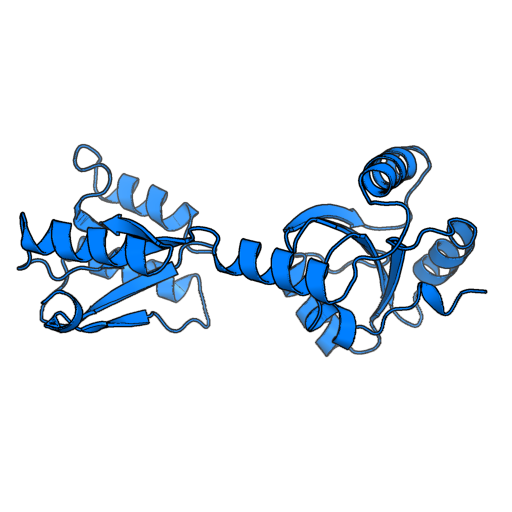Y A C 1
ATOM 1563 O O . GLY A 1 188 ? -10.260 7.226 28.960 1.00 83.06 188 GLY A O 1
ATOM 1564 N N . ALA A 1 189 ? -11.426 6.011 30.453 1.00 89.56 189 ALA A N 1
ATOM 1565 C CA . ALA A 1 189 ? -10.389 5.001 30.663 1.00 89.56 189 ALA A CA 1
ATOM 1566 C C . ALA A 1 189 ? -10.564 3.784 29.745 1.00 89.56 189 ALA A C 1
ATOM 1568 O O . ALA A 1 189 ? -11.642 3.200 29.666 1.00 89.56 189 ALA A O 1
ATOM 1569 N N . TYR A 1 190 ? -9.486 3.342 29.101 1.00 93.25 190 TYR A N 1
ATOM 1570 C CA . TYR A 1 190 ? -9.480 2.089 28.344 1.00 93.25 190 TYR A CA 1
ATOM 1571 C C . TYR A 1 190 ? -9.296 0.877 29.263 1.00 93.25 190 TYR A C 1
ATOM 1573 O O . TYR A 1 190 ? -8.704 0.982 30.340 1.00 93.25 190 TYR A O 1
ATOM 1581 N N . SER A 1 191 ? -9.781 -0.286 28.823 1.00 93.31 191 SER A N 1
ATOM 1582 C CA . SER A 1 191 ? -9.524 -1.553 29.511 1.00 93.31 191 SER A CA 1
ATOM 1583 C C . SER A 1 191 ? -8.028 -1.906 29.472 1.00 93.31 191 SER A C 1
ATOM 1585 O O . SER A 1 191 ? -7.291 -1.439 28.601 1.00 93.31 191 SER A O 1
ATOM 1587 N N . ASN A 1 192 ? -7.570 -2.774 30.382 1.00 92.94 192 ASN A N 1
ATOM 1588 C CA . ASN A 1 192 ? -6.189 -3.278 30.353 1.00 92.94 192 ASN A CA 1
ATOM 1589 C C . ASN A 1 192 ? -5.863 -3.943 29.009 1.00 92.94 192 ASN A C 1
ATOM 1591 O O . ASN A 1 192 ? -4.847 -3.623 28.409 1.00 92.94 192 ASN A O 1
ATOM 1595 N N . PHE A 1 193 ? -6.783 -4.767 28.501 1.00 93.19 193 PHE A N 1
ATOM 1596 C CA . PHE A 1 193 ? -6.645 -5.414 27.200 1.00 93.19 193 PHE A CA 1
ATOM 1597 C C . PHE A 1 193 ? -6.469 -4.391 26.070 1.00 93.19 193 PHE A C 1
ATOM 1599 O O . PHE A 1 193 ? -5.546 -4.494 25.271 1.00 93.19 193 PHE A O 1
ATOM 1606 N N . THR A 1 194 ? -7.311 -3.356 26.024 1.00 93.50 194 THR A N 1
ATOM 1607 C CA . THR A 1 194 ? -7.188 -2.298 25.015 1.00 93.50 194 THR A CA 1
ATOM 1608 C C . THR A 1 194 ? -5.862 -1.539 25.150 1.00 93.50 194 THR A C 1
ATOM 1610 O O . THR A 1 194 ? -5.230 -1.256 24.134 1.00 93.50 194 THR A O 1
ATOM 1613 N N . ASN A 1 195 ? -5.394 -1.256 26.371 1.00 93.12 195 ASN A N 1
ATOM 1614 C CA . ASN A 1 195 ? -4.082 -0.633 26.587 1.00 93.12 195 ASN A CA 1
ATOM 1615 C C . ASN A 1 195 ? -2.927 -1.507 26.068 1.00 93.12 195 ASN A C 1
ATOM 1617 O O . ASN A 1 195 ? -2.009 -0.974 25.443 1.00 93.12 195 ASN A O 1
ATOM 1621 N N . ASP A 1 196 ? -2.991 -2.827 26.262 1.00 92.75 196 ASP A N 1
ATOM 1622 C CA . ASP A 1 196 ? -1.983 -3.766 25.755 1.00 92.75 196 ASP A CA 1
ATOM 1623 C C . ASP A 1 196 ? -1.936 -3.760 24.216 1.00 92.75 196 ASP A C 1
ATOM 1625 O O . ASP A 1 196 ? -0.855 -3.725 23.621 1.00 92.75 196 ASP A O 1
ATOM 1629 N N . ILE A 1 197 ? -3.099 -3.689 23.556 1.00 92.56 197 ILE A N 1
ATOM 1630 C CA . ILE A 1 197 ? -3.191 -3.551 22.094 1.00 92.56 197 ILE A CA 1
ATOM 1631 C C . ILE A 1 197 ? -2.632 -2.209 21.613 1.00 92.56 197 ILE A C 1
ATOM 1633 O O . ILE A 1 197 ? -1.864 -2.185 20.653 1.00 92.56 197 ILE A O 1
ATOM 1637 N N . ILE A 1 198 ? -2.966 -1.095 22.274 1.00 91.31 198 ILE A N 1
ATOM 1638 C CA . ILE A 1 198 ? -2.429 0.235 21.934 1.00 91.31 198 ILE A CA 1
ATOM 1639 C C . ILE A 1 198 ? -0.899 0.230 22.034 1.00 91.31 198 ILE A C 1
ATOM 1641 O O . ILE A 1 198 ? -0.213 0.707 21.125 1.00 91.31 198 ILE A O 1
ATOM 1645 N N . LEU A 1 199 ? -0.356 -0.337 23.114 1.00 89.75 199 LEU A N 1
ATOM 1646 C CA . LEU A 1 199 ? 1.083 -0.440 23.324 1.00 89.75 199 LEU A CA 1
ATOM 1647 C C . LEU A 1 199 ? 1.742 -1.307 22.245 1.00 89.75 199 LEU A C 1
ATOM 1649 O O . LEU A 1 199 ? 2.701 -0.867 21.609 1.00 89.75 199 LEU A O 1
ATOM 1653 N N . GLY A 1 200 ? 1.208 -2.505 21.995 1.00 88.44 200 GLY A N 1
ATOM 1654 C CA . GLY A 1 200 ? 1.719 -3.409 20.966 1.00 88.44 200 GLY A CA 1
ATOM 1655 C C . GLY A 1 200 ? 1.685 -2.784 19.571 1.00 88.44 200 GLY A C 1
ATOM 1656 O O . GLY A 1 200 ? 2.672 -2.857 18.836 1.00 88.44 200 GLY A O 1
ATOM 1657 N N . TYR A 1 201 ? 0.589 -2.107 19.225 1.00 88.00 201 TYR A N 1
ATOM 1658 C CA . TYR A 1 201 ? 0.447 -1.391 17.959 1.00 88.00 201 TYR A CA 1
ATOM 1659 C C . TYR A 1 201 ? 1.497 -0.281 17.819 1.00 88.00 201 TYR A C 1
ATOM 1661 O O . TYR A 1 201 ? 2.109 -0.148 16.760 1.00 88.00 201 TYR A O 1
ATOM 1669 N N . THR A 1 202 ? 1.737 0.481 18.892 1.00 85.69 202 THR A N 1
ATOM 1670 C CA . THR A 1 202 ? 2.717 1.582 18.923 1.00 85.69 202 THR A CA 1
ATOM 1671 C C . THR A 1 202 ? 4.148 1.075 18.750 1.00 85.69 202 THR A C 1
ATOM 1673 O O . THR A 1 202 ? 4.924 1.661 18.002 1.00 85.69 202 THR A O 1
ATOM 1676 N N . ILE A 1 203 ? 4.501 -0.036 19.403 1.00 84.31 203 ILE A N 1
ATOM 1677 C CA . ILE A 1 203 ? 5.836 -0.645 19.291 1.00 84.31 203 ILE A CA 1
ATOM 1678 C C . ILE A 1 203 ? 6.103 -1.143 17.863 1.00 84.31 203 ILE A C 1
ATOM 1680 O O . ILE A 1 203 ? 7.211 -0.979 17.351 1.00 84.31 203 ILE A O 1
ATOM 1684 N N . ASN A 1 204 ? 5.102 -1.755 17.224 1.00 79.62 204 ASN A N 1
ATOM 1685 C CA . ASN A 1 204 ? 5.247 -2.335 15.887 1.00 79.62 204 ASN A CA 1
ATOM 1686 C C . ASN A 1 204 ? 5.237 -1.278 14.773 1.00 79.62 204 ASN A C 1
ATOM 1688 O O . ASN A 1 204 ? 5.934 -1.433 13.774 1.00 79.62 204 ASN A O 1
ATOM 1692 N N . ASN A 1 205 ? 4.491 -0.187 14.943 1.00 76.31 205 ASN A N 1
ATOM 1693 C CA . ASN A 1 205 ? 4.380 0.881 13.952 1.00 76.31 205 ASN A CA 1
ATOM 1694 C C . ASN A 1 205 ? 5.239 2.086 14.345 1.00 76.31 205 ASN A C 1
ATOM 1696 O O . ASN A 1 205 ? 4.695 3.166 14.551 1.00 76.31 205 ASN A O 1
ATOM 1700 N N . GLN A 1 206 ? 6.561 1.876 14.433 1.00 56.75 206 GLN A N 1
ATOM 1701 C CA . GLN A 1 206 ? 7.600 2.746 15.028 1.00 56.75 206 GLN A CA 1
ATOM 1702 C C . GLN A 1 206 ? 7.522 4.267 14.740 1.00 56.75 206 GLN A C 1
ATOM 1704 O O . GLN A 1 206 ? 8.182 5.031 15.439 1.00 56.75 206 GLN A O 1
ATOM 1709 N N . GLU A 1 207 ? 6.699 4.725 13.791 1.00 53.19 207 GLU A N 1
ATOM 1710 C CA . GLU A 1 207 ? 6.342 6.129 13.552 1.00 53.19 207 GLU A CA 1
ATOM 1711 C C . GLU A 1 207 ? 4.895 6.277 12.998 1.00 53.19 207 GLU A C 1
ATOM 1713 O O . GLU A 1 207 ? 4.725 6.534 11.809 1.00 53.19 207 GLU A O 1
ATOM 1718 N N . ILE A 1 208 ? 3.822 6.122 13.799 1.00 55.59 208 ILE A N 1
ATOM 1719 C CA . ILE A 1 208 ? 2.443 6.482 13.367 1.00 55.59 208 ILE A CA 1
ATOM 1720 C C . ILE A 1 208 ? 1.622 7.177 14.468 1.00 55.59 208 ILE A C 1
ATOM 1722 O O . ILE A 1 208 ? 1.512 6.705 15.598 1.00 55.59 208 ILE A O 1
ATOM 1726 N N . SER A 1 209 ? 0.974 8.279 14.068 1.00 57.91 209 SER A N 1
ATOM 1727 C CA . SER A 1 209 ? -0.098 8.987 14.766 1.00 57.91 209 SER A CA 1
ATOM 1728 C C . SER A 1 209 ? -1.409 8.192 14.717 1.00 57.91 209 SER A C 1
ATOM 1730 O O . SER A 1 209 ? -2.019 8.014 13.661 1.00 57.91 209 SER A O 1
ATOM 1732 N N . PHE A 1 210 ? -1.876 7.713 15.867 1.00 77.56 210 PHE A N 1
ATOM 1733 C CA . PHE A 1 210 ? -3.259 7.253 16.004 1.00 77.56 210 PHE A CA 1
ATOM 1734 C C . PHE A 1 210 ? -4.228 8.405 15.708 1.00 77.56 210 PHE A C 1
ATOM 1736 O O . PHE A 1 210 ? -3.918 9.575 15.943 1.00 77.56 210 PHE A O 1
ATOM 1743 N N . ILE A 1 211 ? -5.412 8.076 15.186 1.00 84.69 211 ILE A N 1
ATOM 1744 C CA . ILE A 1 211 ? -6.459 9.083 15.003 1.00 84.69 211 ILE A CA 1
ATOM 1745 C C . ILE A 1 211 ? -7.246 9.181 16.295 1.00 84.69 211 ILE A C 1
ATOM 1747 O O . ILE A 1 211 ? -7.898 8.229 16.713 1.00 84.69 211 ILE A O 1
ATOM 1751 N N . GLU A 1 212 ? -7.195 10.347 16.914 1.00 87.38 212 GLU A N 1
ATOM 1752 C CA . GLU A 1 212 ? -8.018 10.648 18.072 1.00 87.38 212 GLU A CA 1
ATOM 1753 C C . GLU A 1 212 ? -9.363 11.213 17.612 1.00 87.38 212 GLU A C 1
ATOM 1755 O O . GLU A 1 212 ? -9.400 12.088 16.745 1.00 87.38 212 GLU A O 1
ATOM 1760 N N . ARG A 1 213 ? -10.454 10.718 18.197 1.00 86.75 213 ARG A N 1
ATOM 1761 C CA . ARG A 1 213 ? -11.815 11.225 17.975 1.00 86.75 213 ARG A CA 1
ATOM 1762 C C . ARG A 1 213 ? -12.477 11.572 19.292 1.00 86.75 213 ARG A C 1
ATOM 1764 O O . ARG A 1 213 ? -12.197 10.950 20.320 1.00 86.75 213 ARG A O 1
ATOM 1771 N N . ASP A 1 214 ? -13.343 12.571 19.260 1.00 81.00 214 ASP A N 1
ATOM 1772 C CA . ASP A 1 214 ? -14.102 13.004 20.425 1.00 81.00 214 ASP A CA 1
ATOM 1773 C C . ASP A 1 214 ? -15.506 12.393 20.408 1.00 81.00 214 ASP A C 1
ATOM 1775 O O . ASP A 1 214 ? -16.167 12.352 19.375 1.00 81.00 214 ASP A O 1
ATOM 1779 N N . LEU A 1 215 ? -16.004 11.946 21.563 1.00 70.44 215 LEU A N 1
ATOM 1780 C CA . LEU A 1 215 ? -17.356 11.384 21.686 1.00 70.44 215 LEU A CA 1
ATOM 1781 C C . LEU A 1 215 ? -18.470 12.361 21.295 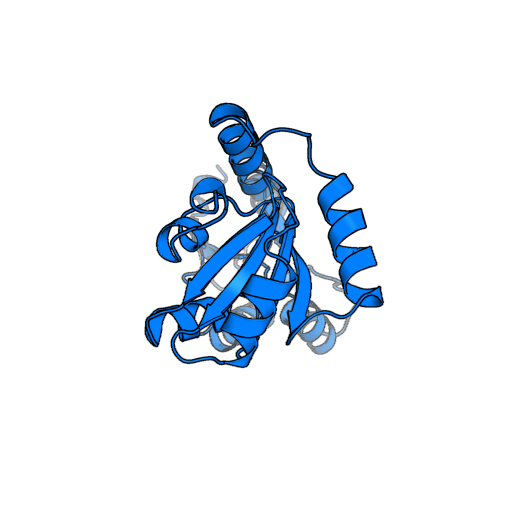1.00 70.44 215 LEU A C 1
ATOM 1783 O O . LEU A 1 215 ? -19.585 11.929 20.999 1.00 70.44 215 LEU A O 1
ATOM 1787 N N . SER A 1 216 ? -18.196 13.667 21.275 1.00 71.06 216 SER A N 1
ATOM 1788 C CA . SER A 1 216 ? -19.109 14.671 20.724 1.00 71.06 216 SER A CA 1
ATOM 1789 C C . SER A 1 216 ? -19.420 14.465 19.238 1.00 71.06 216 SER A C 1
ATOM 1791 O O . SER A 1 216 ? -20.478 14.900 18.800 1.00 71.06 216 SER A O 1
ATOM 1793 N N . GLU A 1 217 ? -18.585 13.742 18.486 1.00 66.00 217 GLU A N 1
ATOM 1794 C CA . GLU A 1 217 ? -18.802 13.423 17.065 1.00 66.00 217 GLU A CA 1
ATOM 1795 C C . GLU A 1 217 ? -19.899 12.363 16.827 1.00 66.00 217 GLU A C 1
ATOM 1797 O O . GLU A 1 217 ? -20.295 12.119 15.685 1.00 66.00 217 GLU A O 1
ATOM 1802 N N . VAL A 1 218 ? -20.384 11.711 17.891 1.00 64.75 218 VAL A N 1
ATOM 1803 C CA . VAL A 1 218 ? -21.414 10.654 17.837 1.00 64.75 218 VAL A CA 1
ATOM 1804 C C . VAL A 1 218 ? -22.829 11.216 18.040 1.00 64.75 218 VAL A C 1
ATOM 1806 O O . VAL A 1 218 ? -23.802 10.536 17.715 1.00 64.75 218 VAL A O 1
ATOM 1809 N N . LYS A 1 219 ? -22.950 12.436 18.581 1.00 57.84 219 LYS A N 1
ATOM 1810 C CA . LYS A 1 219 ? -24.225 13.122 18.857 1.00 57.84 219 LYS A CA 1
ATOM 1811 C C . LYS A 1 219 ? -24.716 13.917 17.653 1.00 57.84 219 LYS A C 1
ATOM 1813 O O . LYS A 1 219 ? -25.953 13.956 17.479 1.00 57.84 219 LYS A O 1
#

Secondary structure (DSSP, 8-state):
--TTTEEEHHHHHHS---EEEEEEETT-HHHHHHHHHHTT---TTEEEEEE-SHHHHHHHHHHHS---SSEEEEEETTEEEEEEESPPPHHHHHHHHHHHTTS-SSPPPHHHHHHHHHHHHTSPEEEEEE--TT--HHHHHHHHHHHHHTTEEEEETTTSSTTS-HHHHHHHHHTTTTT-EEEEEESSPPPHHHHHHHHHHHHHSTT--PEEEEGGGG-

Foldseek 3Di:
DQVLQEDELVCVVPAFQAAKEWEAEPPDPQQVVLCVVCVPPDANRHHYYYDYDPVSQVVVCVLPVDRAPRKMFHDDLSDTPDIDHTRDDPVSVVVNVVSSVVDDRHDDDPVRRVVSPVVVCLAAFAAEEQDAPVDDDPLVVLVCVVSVVVSYNYDHLPPPPVVDDLVVSLVVLLVCLVGYAYEYEDDDHTDPSSVVSVVSSCVVVVDDDHHYDYSVVSD

pLDDT: mean 85.55, std 8.49, range [47.81, 95.31]

Radius of gyration: 22.28 Å; chains: 1; bounding box: 53×33×60 Å

Sequence (219 aa):
MFDSQKLAFENFVLGYKHGVYVFTKDGCRACEDYKKEIEWINNSYLYFVEVLLEEQREVLSKIIDRTAFPITVGYLDNQIKFIRQGILFEKDWAEVHKFLETFPPSPLTPEEIKNRIEKQKNRCLLTYYAIPQEIKGLDRQAILNKGIEHNEFPIDIDSVCPDLPAKDRERMLEGCYHFAKLVLWKGGAYSNFTNDIILGYTINNQEISFIERDLSEVK